Protein AF-A0A661C176-F1 (afdb_monomer)

Sequence (208 aa):
MKSLADKLKAGKAKSPIKSPVAENILRYSVFYNLAELYRTDDKTEEANKVWLELANLSKNKGDTLLFRLALIQLDQNKKPVITQTLQQAPAIDGNRLGDTMQLSKTQDKSDLWIDGDRYQVVLDDGSRYVTDHNGSLISAWQTASNSRGSHINNKLHIGDAADRPFKILGIPDRRLNMTSGEYLAYDDYGLAIRISNDQVKGWFLYDN

Mean predicted aligned error: 14.22 Å

Foldseek 3Di:
DDDPVVVVPPDPDDDPPPDPVVVLVVVLVVLVVVLVVCVVVVNNVVSLVSLVVQLVVCVVVVVLVSNLVSVCSNCVVDDRPDQQAPPDFWDWVNAHAFDQDPDDPPWDWDWDADPNFIWIWTDDQQKIFIAGPRNGTAKIKHFQRPDPPTDTVVQADFFAFLCRCCNHHNQAPDWDQDPVGIWRHHQVRQKIFHDDPRTTGIIMHHDD

Structure (mmCIF, N/CA/C/O backbone):
data_AF-A0A661C176-F1
#
_entry.id   AF-A0A661C176-F1
#
loop_
_atom_site.group_PDB
_atom_site.id
_atom_site.type_symbol
_atom_site.label_atom_id
_atom_site.label_alt_id
_atom_site.label_comp_id
_atom_site.label_asym_id
_atom_site.label_entity_id
_atom_site.label_seq_id
_atom_site.pdbx_PDB_ins_code
_atom_site.Cartn_x
_atom_site.Cartn_y
_atom_site.Cartn_z
_atom_site.occupancy
_atom_site.B_iso_or_equiv
_atom_site.auth_seq_id
_atom_site.auth_comp_id
_atom_site.auth_asym_id
_atom_site.auth_atom_id
_atom_site.pdbx_PDB_model_num
ATOM 1 N N . MET A 1 1 ? -9.358 -30.743 45.578 1.00 44.22 1 MET A N 1
ATOM 2 C CA . MET A 1 1 ? -9.621 -30.025 44.310 1.00 44.22 1 MET A CA 1
ATOM 3 C C . MET A 1 1 ? -8.383 -29.208 43.966 1.00 44.22 1 MET A C 1
ATOM 5 O O . MET A 1 1 ? -8.029 -28.348 44.757 1.00 44.22 1 MET A O 1
ATOM 9 N N . LYS A 1 2 ? -7.661 -29.530 42.882 1.00 43.88 2 LYS A N 1
ATOM 10 C CA . LYS A 1 2 ? -6.468 -28.767 42.458 1.00 43.88 2 LYS A CA 1
ATOM 11 C C . LYS A 1 2 ? -6.887 -27.549 41.628 1.00 43.88 2 LYS A C 1
ATOM 13 O O . LYS A 1 2 ? -7.821 -27.653 40.835 1.00 43.88 2 LYS A O 1
ATOM 18 N N . SER A 1 3 ? -6.204 -26.427 41.844 1.00 42.81 3 SER A N 1
ATOM 19 C CA . SER A 1 3 ? -6.490 -25.115 41.255 1.00 42.81 3 SER A CA 1
ATOM 20 C C . SER A 1 3 ? -6.327 -25.122 39.729 1.00 42.81 3 SER A C 1
ATOM 22 O O . SER A 1 3 ? -5.478 -25.831 39.189 1.00 42.81 3 SER A O 1
ATOM 24 N N . LEU A 1 4 ? -7.106 -24.296 39.019 1.00 40.16 4 LEU A N 1
ATOM 25 C CA . LEU A 1 4 ? -6.960 -24.045 37.576 1.00 40.16 4 LEU A CA 1
ATOM 26 C C . LEU A 1 4 ? -5.533 -23.558 37.226 1.00 40.16 4 LEU A C 1
ATOM 28 O O . LEU A 1 4 ? -5.019 -23.859 36.150 1.00 40.16 4 LEU A O 1
ATOM 32 N N . ALA A 1 5 ? -4.859 -22.906 38.182 1.00 43.59 5 ALA A N 1
ATOM 33 C CA . ALA A 1 5 ? -3.464 -22.479 38.079 1.00 43.59 5 ALA A CA 1
ATOM 34 C C . ALA A 1 5 ? -2.463 -23.651 38.034 1.00 43.59 5 ALA A C 1
ATOM 36 O O . ALA A 1 5 ? -1.407 -23.533 37.412 1.00 43.59 5 ALA A O 1
ATOM 37 N N . ASP A 1 6 ? -2.799 -24.800 38.629 1.00 40.56 6 ASP A N 1
ATOM 38 C CA . ASP A 1 6 ? -1.932 -25.986 38.628 1.00 40.56 6 ASP A CA 1
ATOM 39 C C . ASP A 1 6 ? -2.022 -26.761 37.306 1.00 40.56 6 ASP A C 1
ATOM 41 O O . ASP A 1 6 ? -1.069 -27.433 36.911 1.00 40.56 6 ASP A O 1
ATOM 45 N N . LYS A 1 7 ? -3.143 -26.641 36.581 1.00 45.53 7 LYS A N 1
ATOM 46 C CA . LYS A 1 7 ? -3.338 -27.288 35.271 1.00 45.53 7 LYS A CA 1
ATOM 47 C C . LYS A 1 7 ? -2.637 -26.551 34.125 1.00 45.53 7 LYS A C 1
ATOM 49 O O . LYS A 1 7 ? -2.282 -27.183 33.136 1.00 45.53 7 LYS A O 1
ATOM 54 N N . LEU A 1 8 ? -2.367 -25.252 34.274 1.00 43.69 8 LEU A N 1
ATOM 55 C CA . LEU A 1 8 ? -1.662 -24.442 33.269 1.00 43.69 8 LEU A CA 1
ATOM 56 C C . LEU A 1 8 ? -0.135 -24.646 33.261 1.00 43.69 8 LEU A C 1
ATOM 58 O O . LEU A 1 8 ? 0.520 -24.278 32.291 1.00 43.69 8 LEU A O 1
ATOM 62 N N . LYS A 1 9 ? 0.448 -25.272 34.294 1.00 46.53 9 LYS A N 1
ATOM 63 C CA . LYS A 1 9 ? 1.905 -25.506 34.390 1.00 46.53 9 LYS A CA 1
ATOM 64 C C . LYS A 1 9 ? 2.404 -26.787 33.707 1.00 46.53 9 LYS A C 1
ATOM 66 O O . LYS A 1 9 ? 3.613 -26.970 33.592 1.00 46.53 9 LYS A O 1
ATOM 71 N N . ALA A 1 10 ? 1.513 -27.671 33.250 1.00 43.88 10 ALA A N 1
ATOM 72 C CA . ALA A 1 10 ? 1.892 -28.981 32.704 1.00 43.88 10 ALA A CA 1
ATOM 73 C C . ALA A 1 10 ? 2.111 -29.007 31.176 1.00 43.88 10 ALA A C 1
ATOM 75 O O . ALA A 1 10 ? 2.606 -29.998 30.644 1.00 43.88 10 ALA A O 1
ATOM 76 N N . GLY A 1 11 ? 1.791 -27.929 30.459 1.00 38.44 11 GLY A N 1
ATOM 77 C CA . GLY A 1 11 ? 2.083 -27.813 29.032 1.00 38.44 11 GLY A CA 1
ATOM 78 C C . GLY A 1 11 ? 3.417 -27.112 28.806 1.00 38.44 11 GLY A C 1
ATOM 79 O O . GLY A 1 11 ? 3.469 -25.886 28.830 1.00 38.44 11 GLY A O 1
ATOM 80 N N . LYS A 1 12 ? 4.499 -27.858 28.545 1.00 47.75 12 LYS A N 1
ATOM 81 C CA . LYS A 1 12 ? 5.708 -27.292 27.920 1.00 47.75 12 LYS A CA 1
ATOM 82 C C . LYS A 1 12 ? 5.342 -26.831 26.505 1.00 47.75 12 LYS A C 1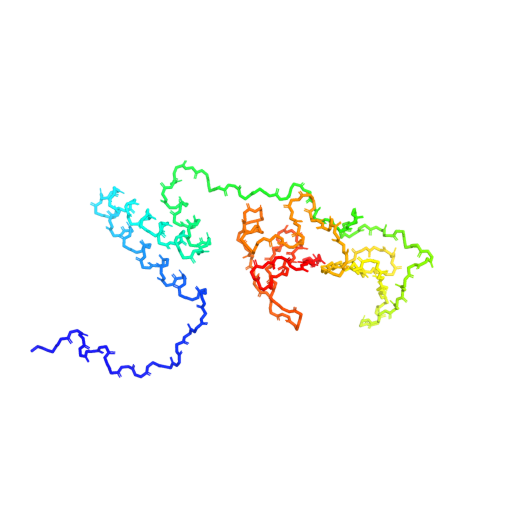
ATOM 84 O O . LYS A 1 12 ? 5.471 -27.586 25.544 1.00 47.75 12 LYS A O 1
ATOM 89 N N . ALA A 1 13 ? 4.827 -25.611 26.389 1.00 41.84 13 ALA A N 1
ATOM 90 C CA . ALA A 1 13 ? 4.520 -24.994 25.112 1.00 41.84 13 ALA A CA 1
ATOM 91 C C . ALA A 1 13 ? 5.831 -24.635 24.400 1.00 41.84 13 ALA A C 1
ATOM 93 O O . ALA A 1 13 ? 6.689 -23.940 24.947 1.00 41.84 13 ALA A O 1
ATOM 94 N N . LYS A 1 14 ? 5.972 -25.161 23.180 1.00 48.06 14 LYS A N 1
ATOM 95 C CA . LYS A 1 14 ? 6.973 -24.761 22.185 1.00 48.06 14 LYS A CA 1
ATOM 96 C C . LYS A 1 14 ? 7.016 -23.231 22.079 1.00 48.06 14 LYS A C 1
ATOM 98 O O . LYS A 1 14 ? 5.980 -22.589 22.217 1.00 48.06 14 LYS A O 1
ATOM 103 N N . SER A 1 15 ? 8.222 -22.703 21.863 1.00 45.75 15 SER A N 1
ATOM 104 C CA . SER A 1 15 ? 8.617 -21.288 21.818 1.00 45.75 15 SER A CA 1
ATOM 105 C C . SER A 1 15 ? 7.484 -20.282 21.560 1.00 45.75 15 SER A C 1
ATOM 107 O O . SER A 1 15 ? 6.741 -20.452 20.592 1.00 45.75 15 SER A O 1
ATOM 109 N N . PRO A 1 16 ? 7.377 -19.197 22.355 1.00 51.72 16 PRO A N 1
ATOM 110 C CA . PRO A 1 16 ? 6.331 -18.202 22.167 1.00 51.72 16 PRO A CA 1
ATOM 111 C C . PRO A 1 16 ? 6.454 -17.594 20.772 1.00 51.72 16 PRO A C 1
ATOM 113 O O . PRO A 1 16 ? 7.523 -17.119 20.382 1.00 51.72 16 PRO A O 1
ATOM 116 N N . ILE A 1 17 ? 5.353 -17.619 20.025 1.00 47.41 17 ILE A N 1
ATOM 117 C CA . ILE A 1 17 ? 5.213 -16.923 18.750 1.00 47.41 17 ILE A CA 1
ATOM 118 C C . ILE A 1 17 ? 5.368 -15.426 19.051 1.00 47.41 17 ILE A C 1
ATOM 120 O O . ILE A 1 17 ? 4.414 -14.757 19.431 1.00 47.41 17 ILE A O 1
ATOM 124 N N . LYS A 1 18 ? 6.589 -14.893 18.930 1.00 51.75 18 LYS A N 1
ATOM 125 C CA . LYS A 1 18 ? 6.897 -13.462 19.084 1.00 51.75 18 LYS A CA 1
ATOM 126 C C . LYS A 1 18 ? 6.551 -12.702 17.801 1.00 51.75 18 LYS A C 1
ATOM 128 O O . LYS A 1 18 ? 7.397 -12.025 17.229 1.00 51.75 18 LYS A O 1
ATOM 133 N N . SER A 1 19 ? 5.326 -12.862 17.311 1.00 54.88 19 SER A N 1
ATOM 134 C CA . SER A 1 19 ? 4.802 -12.019 16.239 1.00 54.88 19 SER A CA 1
ATOM 135 C C . SER A 1 19 ? 3.813 -11.031 16.856 1.00 54.88 19 SER A C 1
ATOM 137 O O . SER A 1 19 ? 2.801 -11.479 17.401 1.00 54.88 19 SER A O 1
ATOM 139 N N . PRO A 1 20 ? 4.054 -9.710 16.759 1.00 61.31 20 PRO A N 1
ATOM 140 C CA . PRO A 1 20 ? 3.100 -8.688 17.201 1.00 61.31 20 PRO A CA 1
ATOM 141 C C . PRO A 1 20 ? 1.702 -8.877 16.591 1.00 61.31 20 PRO A C 1
ATOM 143 O O . PRO A 1 20 ? 0.689 -8.574 17.213 1.00 61.31 20 PRO A O 1
ATOM 146 N N . VAL A 1 21 ? 1.633 -9.445 15.382 1.00 61.22 21 VAL A N 1
ATOM 147 C CA . VAL A 1 21 ? 0.375 -9.775 14.698 1.00 61.22 21 VAL A CA 1
ATOM 148 C C . VAL A 1 21 ? -0.362 -10.912 15.405 1.00 61.22 21 VAL A C 1
ATOM 150 O O . VAL A 1 21 ? -1.565 -10.810 15.617 1.00 61.22 21 VAL A O 1
ATOM 153 N N . ALA A 1 22 ? 0.345 -11.968 15.816 1.00 69.25 22 ALA A N 1
ATOM 154 C CA . ALA A 1 22 ? -0.267 -13.077 16.548 1.00 69.25 22 ALA A CA 1
ATOM 155 C C . ALA A 1 22 ? -0.806 -12.617 17.913 1.00 69.25 22 ALA A C 1
ATOM 157 O O . ALA A 1 22 ? -1.904 -13.009 18.303 1.00 69.25 22 ALA A O 1
ATOM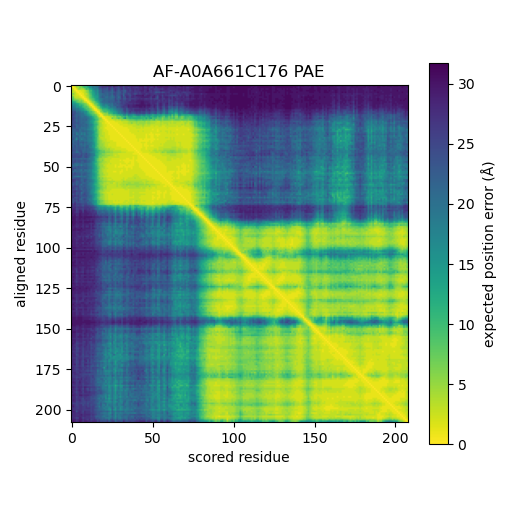 158 N N . GLU A 1 23 ? -0.079 -11.736 18.607 1.00 75.75 23 GLU A N 1
ATOM 159 C CA . GLU A 1 23 ? -0.551 -11.129 19.855 1.00 75.75 23 GLU A CA 1
ATOM 160 C C . GLU A 1 23 ? -1.794 -10.256 19.626 1.00 75.75 23 GLU A C 1
ATOM 162 O O . GLU A 1 23 ? -2.770 -10.371 20.368 1.00 75.75 23 GLU A O 1
ATOM 167 N N . ASN A 1 24 ? -1.794 -9.428 18.578 1.00 76.94 24 ASN A N 1
ATOM 168 C CA . ASN A 1 24 ? -2.918 -8.550 18.260 1.00 76.94 24 ASN A CA 1
ATOM 169 C C . ASN A 1 24 ? -4.166 -9.327 17.820 1.00 76.94 24 ASN A C 1
ATOM 171 O O . ASN A 1 24 ? -5.268 -8.945 18.208 1.00 76.94 24 ASN A O 1
ATOM 175 N N . ILE A 1 25 ? -4.015 -10.439 17.093 1.00 79.19 25 ILE A N 1
ATOM 176 C CA . ILE A 1 25 ? -5.128 -11.341 16.757 1.00 79.19 25 ILE A CA 1
ATOM 177 C C . ILE A 1 25 ? -5.703 -11.965 18.028 1.00 79.19 25 ILE A C 1
ATOM 179 O O . ILE A 1 25 ? -6.907 -11.896 18.242 1.00 79.19 25 ILE A O 1
ATOM 183 N N . LEU A 1 26 ? -4.858 -12.515 18.906 1.00 85.50 26 LEU A N 1
ATOM 184 C CA . LEU A 1 26 ? -5.318 -13.107 20.165 1.00 85.50 26 LEU A CA 1
ATOM 185 C C . LEU A 1 26 ? -6.035 -12.077 21.041 1.00 85.50 26 LEU A C 1
ATOM 187 O O . LEU A 1 26 ? -7.110 -12.358 21.570 1.00 85.50 26 LEU A O 1
ATOM 191 N N . ARG A 1 27 ? -5.469 -10.870 21.164 1.00 88.12 27 ARG A N 1
ATOM 192 C CA . ARG A 1 27 ? -6.090 -9.774 21.911 1.00 88.12 27 ARG A CA 1
ATOM 193 C C . ARG A 1 27 ? -7.432 -9.398 21.287 1.00 88.12 27 ARG A C 1
ATOM 195 O O . ARG A 1 27 ? -8.416 -9.320 22.010 1.00 88.12 27 ARG A O 1
ATOM 202 N N . TYR A 1 28 ? -7.502 -9.241 19.968 1.00 88.81 28 TYR A N 1
ATOM 203 C CA . TYR A 1 28 ? -8.762 -8.970 19.280 1.00 88.81 28 TYR A CA 1
ATOM 204 C C . TYR A 1 28 ? -9.812 -10.055 19.551 1.00 88.81 28 TYR A C 1
ATOM 206 O O . TYR A 1 28 ? -10.922 -9.731 19.957 1.00 88.81 28 TYR A O 1
ATOM 214 N N . SER A 1 29 ? -9.459 -11.335 19.398 1.00 86.06 29 SER A N 1
ATOM 215 C CA . SER A 1 29 ? -10.377 -12.462 19.599 1.00 86.06 29 SER A CA 1
ATOM 216 C C . SER A 1 29 ? -10.930 -12.538 21.022 1.00 86.06 29 SER A C 1
ATOM 218 O O . SER A 1 29 ? -12.107 -12.840 21.200 1.00 86.06 29 SER A O 1
ATOM 220 N N . VAL A 1 30 ? -10.115 -12.244 22.041 1.00 92.88 30 VAL A N 1
ATOM 221 C CA . VAL A 1 30 ? -10.577 -12.215 23.441 1.00 92.88 30 VAL A CA 1
ATOM 222 C C . VAL A 1 30 ? -11.633 -11.130 23.643 1.00 92.88 30 VAL A C 1
ATOM 224 O O . VAL A 1 30 ? -12.693 -11.409 24.201 1.00 92.88 30 VAL A O 1
ATOM 227 N N . PHE A 1 31 ? -11.370 -9.914 23.163 1.00 94.38 31 PHE A N 1
ATOM 228 C CA . PHE A 1 31 ? -12.318 -8.803 23.276 1.00 94.38 31 PHE A CA 1
ATOM 229 C C . PHE A 1 31 ? -13.576 -9.041 22.435 1.00 94.38 31 PHE A C 1
ATOM 231 O O . PHE A 1 31 ? -14.672 -8.745 22.898 1.00 94.38 31 PHE A O 1
ATOM 238 N N . TYR A 1 32 ? -13.431 -9.641 21.250 1.00 90.44 32 TYR A N 1
ATOM 239 C CA . TYR A 1 32 ? -14.549 -10.033 20.398 1.00 90.44 32 TYR A CA 1
ATOM 240 C C . TYR A 1 32 ? -15.479 -11.014 21.109 1.00 90.44 32 TYR A C 1
ATOM 242 O O . TYR A 1 32 ? -16.663 -10.735 21.259 1.00 90.44 32 TYR A O 1
ATOM 250 N N . ASN A 1 33 ? -14.937 -12.119 21.625 1.00 91.44 33 ASN A N 1
ATOM 251 C CA . ASN A 1 33 ? -15.735 -13.131 22.316 1.00 91.44 33 ASN A CA 1
ATOM 252 C C . ASN A 1 33 ? -16.417 -12.571 23.570 1.00 91.44 33 ASN A C 1
ATOM 254 O O . ASN A 1 33 ? -17.556 -12.925 23.859 1.00 91.44 33 ASN A O 1
ATOM 258 N N . LEU A 1 34 ? -15.740 -11.691 24.314 1.00 93.69 34 LEU A N 1
ATOM 259 C CA . LEU A 1 34 ? -16.322 -11.047 25.490 1.00 93.69 34 LEU A CA 1
ATOM 260 C C . LEU A 1 34 ? -17.458 -10.087 25.114 1.00 93.69 34 LEU A C 1
ATOM 262 O O . LEU A 1 34 ? -18.498 -10.081 25.766 1.00 93.69 34 LEU A O 1
ATOM 266 N N . ALA A 1 35 ? -17.275 -9.283 24.067 1.00 91.38 35 ALA A N 1
ATOM 267 C CA . ALA A 1 35 ? -18.314 -8.384 23.585 1.00 91.38 35 ALA A CA 1
ATOM 268 C C . ALA A 1 35 ? -19.522 -9.154 23.033 1.00 91.38 35 ALA A C 1
ATOM 270 O O . ALA A 1 35 ? -20.654 -8.760 23.298 1.00 91.38 35 ALA A O 1
ATOM 271 N N . GLU A 1 36 ? -19.299 -10.263 22.323 1.00 89.88 36 GLU A N 1
ATOM 272 C CA . GLU A 1 36 ? -20.379 -11.139 21.857 1.00 89.88 36 GLU A CA 1
ATOM 273 C C . GLU A 1 36 ? -21.130 -11.793 23.017 1.00 89.88 36 GLU A C 1
ATOM 275 O O . GLU A 1 36 ? -22.355 -11.802 23.002 1.00 89.88 36 GLU A O 1
ATOM 280 N N . LEU A 1 37 ? -20.434 -12.234 24.071 1.00 93.69 37 LEU A N 1
ATOM 281 C CA . LEU A 1 37 ? -21.090 -12.734 25.284 1.00 93.69 37 LEU A CA 1
ATOM 282 C C . LEU A 1 37 ? -22.019 -11.678 25.906 1.00 93.69 37 LEU A C 1
ATOM 284 O O . LEU A 1 37 ? -23.138 -11.988 26.308 1.00 93.69 37 LEU A O 1
ATOM 288 N N . TYR A 1 38 ? -21.583 -10.416 25.962 1.00 93.75 38 TYR A N 1
ATOM 289 C CA . TYR A 1 38 ? -22.439 -9.326 26.432 1.00 93.75 38 TYR A CA 1
ATOM 290 C C . TYR A 1 38 ? -23.618 -9.061 25.488 1.00 93.75 38 TYR A C 1
ATOM 292 O O . TYR A 1 38 ? -24.726 -8.822 25.959 1.00 93.75 38 TYR A O 1
ATOM 300 N N . ARG A 1 39 ? -23.422 -9.144 24.168 1.00 88.44 39 ARG A N 1
ATOM 301 C CA . ARG A 1 39 ? -24.508 -8.988 23.186 1.00 88.44 39 ARG A CA 1
ATOM 302 C C . ARG A 1 39 ? -25.552 -10.093 23.299 1.00 88.44 39 ARG A C 1
ATOM 304 O O . ARG A 1 39 ? -26.733 -9.780 23.255 1.00 88.44 39 ARG A O 1
ATOM 311 N N . THR A 1 40 ? -25.141 -11.349 23.491 1.00 92.81 40 THR A N 1
ATOM 312 C CA . THR A 1 40 ? -26.073 -12.475 23.685 1.00 92.81 40 THR A CA 1
ATOM 313 C C . THR A 1 40 ? -26.888 -12.365 24.972 1.00 92.81 40 THR A C 1
ATOM 315 O O . THR A 1 40 ? -27.958 -12.955 25.064 1.00 92.81 40 THR A O 1
ATOM 318 N N . ASP A 1 41 ? -26.394 -11.594 25.941 1.00 94.38 41 ASP A N 1
ATOM 319 C CA . ASP A 1 41 ? -27.066 -11.272 27.202 1.00 94.38 41 ASP A CA 1
ATOM 320 C C . ASP A 1 41 ? -27.911 -9.976 27.128 1.00 94.38 41 ASP A C 1
ATOM 322 O O . ASP A 1 41 ? -28.323 -9.461 28.169 1.00 94.38 41 ASP A O 1
ATOM 326 N N . ASP A 1 42 ? -28.111 -9.399 25.936 1.00 92.00 42 ASP A N 1
ATOM 327 C CA . ASP A 1 42 ? -28.756 -8.093 25.699 1.00 92.00 42 ASP A CA 1
ATOM 328 C C . ASP A 1 42 ? -28.077 -6.900 26.413 1.00 92.00 42 ASP A C 1
ATOM 330 O O . ASP A 1 42 ? -28.648 -5.822 26.587 1.00 92.00 42 ASP A O 1
ATOM 334 N N . LYS A 1 43 ? -26.800 -7.046 26.783 1.00 94.19 43 LYS A N 1
ATOM 335 C CA . LYS A 1 43 ? -25.969 -6.028 27.452 1.00 94.19 43 LYS A CA 1
ATOM 336 C C . LYS A 1 43 ? -25.154 -5.228 26.436 1.00 94.19 43 LYS A C 1
ATOM 338 O O . LYS A 1 43 ? -23.922 -5.286 26.383 1.00 94.19 43 LYS A O 1
ATOM 343 N N . THR A 1 44 ? -25.843 -4.501 25.557 1.00 89.81 44 THR A N 1
ATOM 344 C CA . THR A 1 44 ? -25.189 -3.774 24.451 1.00 89.81 44 THR A CA 1
ATOM 345 C C . THR A 1 44 ? -24.241 -2.670 24.939 1.00 89.81 44 THR A C 1
ATOM 347 O O . THR A 1 44 ? -23.189 -2.454 24.336 1.00 89.81 44 THR A O 1
ATOM 350 N N . GLU A 1 45 ? -24.559 -1.983 26.040 1.00 91.12 45 GLU A N 1
ATOM 351 C CA . GLU A 1 45 ? -23.679 -0.945 26.592 1.00 91.12 45 GLU A CA 1
ATOM 352 C C . GLU A 1 45 ? -22.356 -1.524 27.106 1.00 91.12 45 GLU A C 1
ATOM 354 O O . GLU A 1 45 ? -21.291 -0.945 26.887 1.00 91.12 45 GLU A O 1
ATOM 359 N N . GLU A 1 46 ? -22.400 -2.681 27.758 1.00 91.38 46 GLU A N 1
ATOM 360 C CA . GLU A 1 46 ? -21.236 -3.414 28.248 1.00 91.38 46 GLU A CA 1
ATOM 361 C C . GLU A 1 46 ? -20.375 -3.904 27.087 1.00 91.38 46 GLU A C 1
ATOM 363 O O . GLU A 1 46 ? -19.157 -3.718 27.111 1.00 91.38 46 GLU A O 1
ATOM 368 N N . ALA A 1 47 ? -20.995 -4.441 26.034 1.00 90.81 47 ALA A N 1
ATOM 369 C CA . ALA A 1 47 ? -20.287 -4.809 24.811 1.00 90.81 47 ALA A CA 1
ATOM 370 C C . ALA A 1 47 ? -19.546 -3.602 24.206 1.00 90.81 47 ALA A C 1
ATOM 372 O O . ALA A 1 47 ? -18.383 -3.709 23.814 1.00 90.81 47 ALA A O 1
ATOM 373 N N . ASN A 1 48 ? -20.174 -2.423 24.191 1.00 91.25 48 ASN A N 1
ATOM 374 C CA . ASN A 1 48 ? -19.533 -1.196 23.719 1.00 91.25 48 ASN A CA 1
ATOM 375 C C . ASN A 1 48 ? -18.394 -0.741 24.644 1.00 91.25 48 ASN A C 1
ATOM 377 O O . ASN A 1 48 ? -17.348 -0.314 24.157 1.00 91.25 48 ASN A O 1
ATOM 381 N N . LYS A 1 49 ? -18.532 -0.873 25.969 1.00 93.62 49 LYS A N 1
ATOM 382 C CA . LYS A 1 49 ? -17.442 -0.575 26.919 1.00 93.62 49 LYS A CA 1
ATOM 383 C C . LYS A 1 49 ? -16.209 -1.441 26.649 1.00 93.62 49 LYS A C 1
ATOM 385 O O . LYS A 1 49 ? -15.103 -0.908 26.654 1.00 93.62 49 LYS A O 1
ATOM 390 N N . VAL A 1 50 ? -16.395 -2.726 26.337 1.00 94.38 50 VAL A N 1
ATOM 391 C CA . VAL A 1 50 ? -15.301 -3.647 25.971 1.00 94.38 50 VAL A CA 1
ATOM 392 C C . VAL A 1 50 ? -14.559 -3.153 24.726 1.00 94.38 50 VAL A C 1
ATOM 394 O O . VAL A 1 50 ? -13.328 -3.078 24.717 1.00 94.38 50 VAL A O 1
ATOM 397 N N . TRP A 1 51 ? -15.283 -2.746 23.682 1.00 92.94 51 TRP A N 1
ATOM 398 C CA . TRP A 1 51 ? -14.653 -2.200 22.477 1.00 92.94 51 TRP A CA 1
ATOM 399 C C . TRP A 1 51 ? -13.960 -0.856 22.719 1.00 92.94 51 TRP A C 1
ATOM 401 O O . TRP A 1 51 ? -12.868 -0.621 22.198 1.00 92.94 51 TRP A O 1
ATOM 411 N N . LEU A 1 52 ? -14.542 0.012 23.548 1.00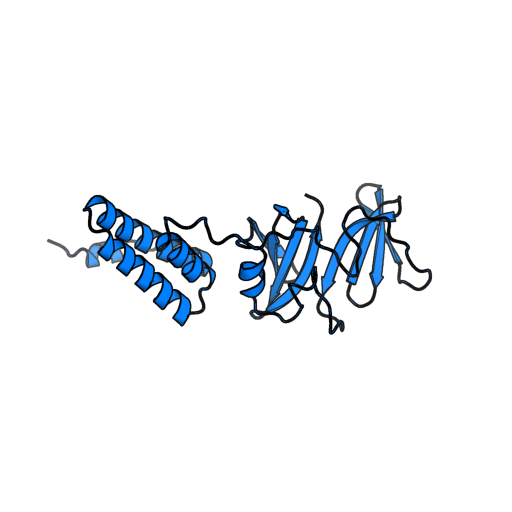 93.50 52 LEU A N 1
ATOM 412 C CA . LEU A 1 52 ? -13.929 1.283 23.932 1.00 93.50 52 LEU A CA 1
ATOM 413 C C . LEU A 1 52 ? -12.631 1.070 24.724 1.00 93.50 52 LEU A C 1
ATOM 415 O O . LEU A 1 52 ? -11.647 1.781 24.514 1.00 93.50 52 LEU A O 1
ATOM 419 N N . GLU A 1 53 ? -12.602 0.069 25.601 1.00 94.25 53 GLU A N 1
ATOM 420 C CA . GLU A 1 53 ? -11.405 -0.328 26.336 1.00 94.25 53 GLU A CA 1
ATOM 421 C C . GLU A 1 53 ? -10.301 -0.799 25.383 1.00 94.25 53 GLU A C 1
ATOM 423 O O . GLU A 1 53 ? -9.173 -0.302 25.459 1.00 94.25 53 GLU A O 1
ATOM 428 N N . LEU A 1 54 ? -10.627 -1.674 24.423 1.00 93.19 54 LEU A N 1
ATOM 429 C CA . LEU A 1 54 ? -9.671 -2.121 23.407 1.00 93.19 54 LEU A CA 1
ATOM 430 C C . LEU A 1 54 ? -9.119 -0.947 22.596 1.00 93.19 54 LEU A C 1
ATOM 432 O O . LEU A 1 54 ? -7.912 -0.881 22.349 1.00 93.19 54 LEU A O 1
ATOM 436 N N . ALA A 1 55 ? -9.980 -0.009 22.197 1.00 89.19 55 ALA A N 1
ATOM 437 C CA . ALA A 1 55 ? -9.573 1.180 21.465 1.00 89.19 55 ALA A CA 1
ATOM 438 C C . ALA A 1 55 ? -8.578 2.020 22.287 1.00 89.19 55 ALA A C 1
ATOM 440 O O . ALA A 1 55 ? -7.499 2.359 21.799 1.00 89.19 55 ALA A O 1
ATOM 441 N N . ASN A 1 56 ? -8.881 2.300 23.554 1.00 90.31 56 ASN A N 1
ATOM 442 C CA . ASN A 1 56 ? -7.999 3.078 24.425 1.00 90.31 56 ASN A CA 1
ATOM 443 C C . ASN A 1 56 ? -6.654 2.381 24.672 1.00 90.31 56 ASN A C 1
ATOM 445 O O . ASN A 1 56 ? -5.601 3.012 24.558 1.00 90.31 56 ASN A O 1
ATOM 449 N N . LEU A 1 57 ? -6.672 1.074 24.947 1.00 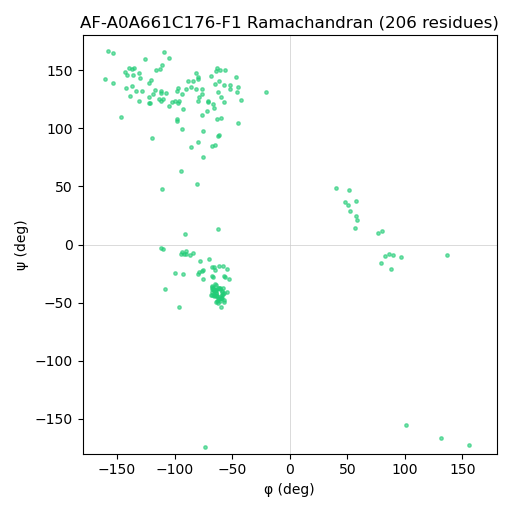90.25 57 LEU A N 1
ATOM 450 C CA . LEU A 1 57 ? -5.460 0.273 25.126 1.00 90.25 57 LEU A CA 1
ATOM 451 C C . LEU A 1 57 ? -4.581 0.300 23.874 1.00 90.25 57 LEU A C 1
ATOM 453 O O . LEU A 1 57 ? -3.373 0.516 23.967 1.00 90.25 57 LEU A O 1
ATOM 457 N N . SER A 1 58 ? -5.192 0.114 22.707 1.00 86.81 58 SER A N 1
ATOM 458 C CA . SER A 1 58 ? -4.485 0.084 21.426 1.00 86.81 58 SER A CA 1
ATOM 459 C C . SER A 1 58 ? -3.912 1.453 21.069 1.00 86.81 58 SER A C 1
ATOM 461 O O . SER A 1 58 ? -2.761 1.548 20.653 1.00 86.81 58 SER A O 1
ATOM 463 N N . LYS A 1 59 ? -4.668 2.534 21.309 1.00 82.25 59 LYS A N 1
ATOM 464 C CA . LYS A 1 59 ? -4.205 3.915 21.117 1.00 82.25 59 LYS A CA 1
ATOM 465 C C . LYS A 1 59 ? -2.976 4.219 21.974 1.00 82.25 59 LYS A C 1
ATOM 467 O O . LYS A 1 59 ? -2.005 4.763 21.459 1.00 82.25 59 LYS A O 1
ATOM 472 N N . ASN A 1 60 ? -2.995 3.837 23.251 1.00 79.62 60 ASN A N 1
ATOM 473 C CA . ASN A 1 60 ? -1.884 4.085 24.175 1.00 79.62 60 ASN A CA 1
ATOM 474 C C . ASN A 1 60 ? -0.623 3.280 23.827 1.00 79.62 60 ASN A C 1
ATOM 476 O O . ASN A 1 60 ? 0.482 3.712 24.139 1.00 79.62 60 ASN A O 1
ATOM 480 N N . LYS A 1 61 ? -0.783 2.121 23.179 1.00 80.19 61 LYS A N 1
ATOM 481 C CA . LYS A 1 61 ? 0.325 1.270 22.721 1.00 80.19 61 LYS A CA 1
ATOM 482 C C . LYS A 1 61 ? 0.808 1.578 21.301 1.00 80.19 61 LYS A C 1
ATOM 484 O O . LYS A 1 61 ? 1.812 1.015 20.884 1.00 80.19 61 LYS A O 1
ATOM 489 N N . GLY A 1 62 ? 0.112 2.442 20.559 1.00 74.50 62 GLY A N 1
ATOM 490 C CA . GLY A 1 62 ? 0.395 2.701 19.142 1.00 74.50 62 GLY A CA 1
ATOM 491 C C . GLY A 1 62 ? -0.098 1.604 18.185 1.00 74.50 62 GLY A C 1
ATOM 492 O O . GLY A 1 62 ? 0.206 1.645 16.994 1.00 74.50 62 GLY A O 1
ATOM 493 N N . ASP A 1 63 ? -0.899 0.645 18.661 1.00 77.62 63 ASP A N 1
ATOM 494 C CA . ASP A 1 63 ? -1.452 -0.461 17.871 1.00 77.62 63 ASP A CA 1
ATOM 495 C C . ASP A 1 63 ? -2.605 0.024 16.969 1.00 77.62 63 ASP A C 1
ATOM 497 O O . ASP A 1 63 ? -3.790 -0.209 17.221 1.00 77.62 63 ASP A O 1
ATOM 501 N N . THR A 1 64 ? -2.263 0.720 15.882 1.00 75.69 64 THR A N 1
ATOM 502 C CA . THR A 1 64 ? -3.238 1.401 15.009 1.00 75.69 64 THR A CA 1
ATOM 503 C C . THR A 1 64 ? -4.256 0.450 14.376 1.00 75.69 64 THR A C 1
ATOM 505 O O . THR A 1 64 ? -5.433 0.798 14.255 1.00 75.69 64 THR A O 1
ATOM 508 N N . LEU A 1 65 ? -3.833 -0.757 13.986 1.00 76.94 65 LEU A N 1
ATOM 509 C CA . LEU A 1 65 ? -4.735 -1.768 13.430 1.00 76.94 65 LEU A CA 1
ATOM 510 C C . LEU A 1 65 ? -5.802 -2.171 14.454 1.00 76.94 65 LEU A C 1
ATOM 512 O O . LEU A 1 65 ? -6.993 -2.138 14.155 1.00 76.94 65 LEU A O 1
ATOM 516 N N . LEU A 1 66 ? -5.375 -2.500 15.673 1.00 82.62 66 LEU A N 1
ATOM 517 C CA . LEU A 1 66 ? -6.266 -2.966 16.731 1.00 82.62 66 LEU A CA 1
ATOM 518 C C . LEU A 1 66 ? -7.210 -1.851 17.201 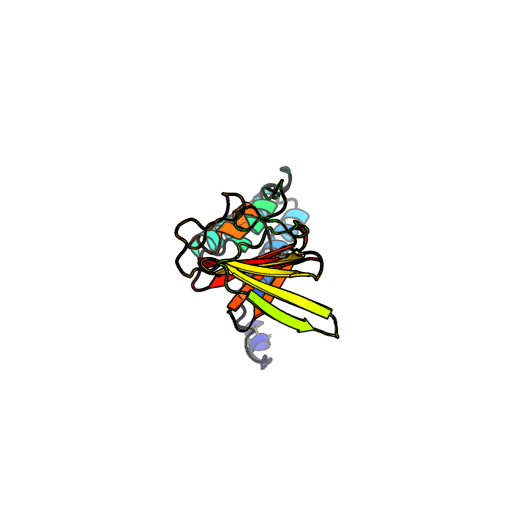1.00 82.62 66 LEU A C 1
ATOM 520 O O . LEU A 1 66 ? -8.397 -2.095 17.409 1.00 82.62 66 LEU A O 1
ATOM 524 N N . PHE A 1 67 ? -6.716 -0.610 17.250 1.00 85.25 67 PHE A N 1
ATOM 525 C CA . PHE A 1 67 ? -7.531 0.578 17.502 1.00 85.25 67 PHE A CA 1
ATOM 526 C C . PHE A 1 67 ? -8.662 0.724 16.477 1.00 85.25 67 PHE A C 1
ATOM 528 O O . PHE A 1 67 ? -9.816 0.924 16.845 1.00 85.25 67 PHE A O 1
ATOM 535 N N . ARG A 1 68 ? -8.353 0.585 15.185 1.00 79.19 68 ARG A N 1
ATOM 536 C CA . ARG A 1 68 ? -9.349 0.688 14.108 1.00 79.19 68 ARG A CA 1
ATOM 537 C C . ARG A 1 68 ? -10.374 -0.430 14.154 1.00 79.19 68 ARG A C 1
ATOM 539 O O . ARG A 1 68 ? -11.561 -0.155 14.023 1.00 79.19 68 ARG A O 1
ATOM 546 N N . LEU A 1 69 ? -9.921 -1.665 14.363 1.00 83.81 69 LEU A N 1
ATOM 547 C CA . LEU A 1 69 ? -10.809 -2.817 14.503 1.00 83.81 69 LEU A CA 1
ATOM 548 C C . LEU A 1 69 ? -11.784 -2.628 15.673 1.00 83.81 69 LEU A C 1
ATOM 550 O O . LEU A 1 69 ? -12.964 -2.939 15.534 1.00 83.81 69 LEU A O 1
ATOM 554 N N . ALA A 1 70 ? -11.316 -2.063 16.790 1.00 89.00 70 ALA A N 1
ATOM 555 C CA . ALA A 1 70 ? -12.164 -1.729 17.930 1.00 89.00 70 ALA A CA 1
ATOM 556 C C . ALA A 1 70 ? -13.204 -0.643 17.593 1.00 89.00 70 ALA A C 1
ATOM 558 O O . ALA A 1 70 ? -14.375 -0.785 17.935 1.00 89.00 70 ALA A O 1
ATOM 559 N N . LEU A 1 71 ? -12.808 0.416 16.875 1.00 86.56 71 LEU A N 1
ATOM 560 C CA . LEU A 1 71 ? -13.733 1.477 16.454 1.00 86.56 71 LEU A CA 1
ATOM 561 C C . LEU A 1 71 ? -14.811 0.985 15.478 1.00 86.56 71 LEU A C 1
ATOM 563 O O . LEU A 1 71 ? -15.961 1.393 15.604 1.00 86.56 71 LEU A O 1
ATOM 567 N N . ILE A 1 72 ? -14.469 0.096 14.535 1.00 83.50 72 ILE A N 1
ATOM 568 C CA . ILE A 1 72 ? -15.448 -0.501 13.605 1.00 83.50 72 ILE A CA 1
ATOM 569 C C . ILE A 1 72 ? -16.551 -1.231 14.381 1.00 83.50 72 ILE A C 1
ATOM 571 O O . ILE A 1 72 ? -17.718 -1.168 14.009 1.00 83.50 72 ILE A O 1
ATOM 575 N N . GLN A 1 73 ? -16.195 -1.892 15.482 1.00 87.25 73 GLN A N 1
ATOM 576 C CA . GLN A 1 73 ? -17.150 -2.631 16.304 1.00 87.25 73 GLN A CA 1
ATOM 577 C C . GLN A 1 73 ? -18.035 -1.741 17.187 1.00 87.25 73 GLN A C 1
ATOM 579 O O . GLN A 1 73 ? -19.122 -2.177 17.562 1.00 87.25 73 GLN A O 1
ATOM 584 N N . LEU A 1 74 ? -17.600 -0.514 17.499 1.00 86.00 74 LEU A N 1
ATOM 585 C CA . LEU A 1 74 ? -18.412 0.488 18.203 1.00 86.00 74 LEU A CA 1
ATOM 586 C C . LEU A 1 74 ? -19.465 1.135 17.300 1.00 86.00 74 LEU A C 1
ATOM 588 O O . LEU A 1 74 ? -20.513 1.556 17.781 1.00 86.00 74 LEU A O 1
ATOM 592 N N . ASP A 1 75 ? -19.184 1.238 16.004 1.00 75.38 75 ASP A N 1
ATOM 593 C CA . ASP A 1 75 ? -19.987 2.003 15.049 1.00 75.38 75 ASP A CA 1
ATOM 594 C C . ASP A 1 75 ? -20.710 1.062 14.066 1.00 75.38 75 ASP A C 1
ATOM 596 O O . ASP A 1 75 ? -20.684 1.276 12.858 1.00 75.38 75 ASP A O 1
ATOM 600 N N . GLN A 1 76 ? -21.365 0.003 14.573 1.00 63.81 76 GLN A N 1
ATOM 601 C CA . GLN A 1 76 ? -22.009 -1.047 13.752 1.00 63.81 76 GLN A CA 1
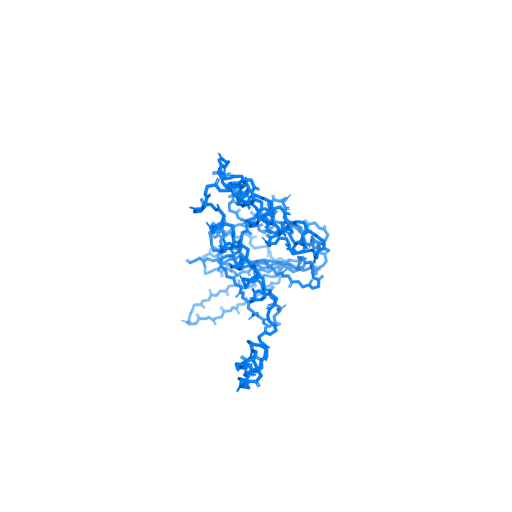ATOM 602 C C . GLN A 1 76 ? -23.080 -0.525 12.774 1.00 63.81 76 GLN A C 1
ATOM 604 O O . GLN A 1 76 ? -23.408 -1.200 11.801 1.00 63.81 76 GLN A O 1
ATOM 609 N N . ASN A 1 77 ? -23.598 0.686 13.006 1.00 54.66 77 ASN A N 1
ATOM 610 C CA . ASN A 1 77 ? -24.575 1.359 12.143 1.00 54.66 77 ASN A CA 1
ATOM 611 C C . ASN A 1 77 ? -23.949 2.315 11.118 1.00 54.66 77 ASN A C 1
ATOM 613 O O . ASN A 1 77 ? -24.656 2.824 10.244 1.00 54.66 77 ASN A O 1
ATOM 617 N N . LYS A 1 78 ? -22.642 2.584 11.191 1.00 50.44 78 LYS A N 1
ATOM 618 C CA . LYS A 1 78 ? -21.937 3.325 10.149 1.00 50.44 78 LYS A CA 1
ATOM 619 C C . LYS A 1 78 ? -21.262 2.340 9.218 1.00 50.44 78 LYS A C 1
ATOM 621 O O . LYS A 1 78 ? -20.616 1.387 9.641 1.00 50.44 78 LYS A O 1
ATOM 626 N N . LYS A 1 79 ? -21.411 2.601 7.916 1.00 46.38 79 LYS A N 1
ATOM 627 C CA . LYS A 1 79 ? -20.646 1.914 6.873 1.00 46.38 79 LYS A CA 1
ATOM 628 C C . LYS A 1 79 ? -19.178 1.864 7.318 1.00 46.38 79 LYS A C 1
ATOM 630 O O . LYS A 1 79 ? -18.701 2.892 7.814 1.00 46.38 79 LYS A O 1
ATOM 635 N N . PRO A 1 80 ? -18.495 0.710 7.175 1.00 51.44 80 PRO A N 1
ATOM 636 C CA . PRO A 1 80 ? -17.101 0.563 7.585 1.00 51.44 80 PRO A CA 1
ATOM 637 C C . PRO A 1 80 ? -16.333 1.779 7.091 1.00 51.44 80 PRO A C 1
ATOM 639 O O . PRO A 1 80 ? -16.546 2.177 5.945 1.00 51.44 80 PRO A O 1
ATOM 642 N N . VAL A 1 81 ? -15.543 2.407 7.976 1.00 49.50 81 VAL A N 1
ATOM 643 C CA . VAL A 1 81 ? -14.771 3.620 7.669 1.00 49.50 81 VAL A CA 1
ATOM 644 C C . VAL A 1 81 ? -14.114 3.401 6.320 1.00 49.50 81 VAL A C 1
ATOM 646 O O . VAL A 1 81 ? -13.196 2.592 6.203 1.00 49.50 81 VAL A O 1
ATOM 649 N N . ILE A 1 82 ? -14.681 4.060 5.310 1.00 48.50 82 ILE A N 1
ATOM 650 C CA . ILE A 1 82 ? -14.349 3.834 3.916 1.00 48.50 82 ILE A CA 1
ATOM 651 C C . ILE A 1 82 ? -12.884 4.228 3.809 1.00 48.50 82 ILE A C 1
ATOM 653 O O . ILE A 1 82 ? -12.531 5.402 3.949 1.00 48.50 82 ILE A O 1
ATOM 657 N N . THR A 1 83 ? -12.027 3.221 3.651 1.00 52.44 83 THR A N 1
ATOM 658 C CA . THR A 1 83 ? -10.681 3.378 3.116 1.00 52.44 83 THR A CA 1
ATOM 659 C C . THR A 1 83 ? -10.805 4.336 1.953 1.00 52.44 83 THR A C 1
ATOM 661 O O . THR A 1 83 ? -11.660 4.126 1.094 1.00 52.44 83 THR A O 1
ATOM 664 N N . GLN A 1 84 ? -10.051 5.435 1.952 1.00 55.00 84 GLN A N 1
ATOM 665 C CA . GLN A 1 84 ? -10.065 6.334 0.808 1.00 55.00 84 GLN A CA 1
ATOM 666 C C . GLN A 1 84 ? -9.436 5.580 -0.356 1.00 55.00 84 GLN A C 1
ATOM 668 O O . GLN A 1 84 ? -8.234 5.699 -0.591 1.00 55.00 84 GLN A O 1
ATOM 673 N N . THR A 1 85 ? -10.252 4.795 -1.058 1.00 61.12 85 THR A N 1
ATOM 674 C CA . THR A 1 85 ? -9.829 3.997 -2.193 1.00 61.12 85 THR A CA 1
ATOM 675 C C . THR A 1 85 ? -9.091 4.919 -3.139 1.00 61.12 85 THR A C 1
ATOM 677 O O . THR A 1 85 ? -9.518 6.059 -3.386 1.00 61.12 85 THR A O 1
ATOM 680 N N . LEU A 1 86 ? -7.933 4.474 -3.617 1.00 69.31 86 LEU A N 1
ATOM 681 C CA . LEU A 1 86 ? -7.256 5.202 -4.674 1.00 69.31 86 LEU A CA 1
ATOM 682 C C . LEU A 1 86 ? -8.226 5.244 -5.860 1.00 69.31 86 LEU A C 1
ATOM 684 O O . LEU A 1 86 ? -8.523 4.226 -6.466 1.00 69.31 86 LEU A O 1
ATOM 688 N N . GLN A 1 87 ? -8.779 6.425 -6.151 1.00 72.88 87 GLN A N 1
ATOM 689 C CA . GLN A 1 87 ? -9.687 6.615 -7.291 1.00 72.88 87 GLN A CA 1
ATOM 690 C C . GLN A 1 87 ? -8.950 6.526 -8.632 1.00 72.88 87 GLN A C 1
ATOM 692 O O . GLN A 1 87 ? -9.571 6.471 -9.686 1.00 72.88 87 GLN A O 1
ATOM 697 N N . GLN A 1 88 ? -7.621 6.563 -8.586 1.00 78.06 88 GLN A N 1
ATOM 698 C CA . GLN A 1 88 ? -6.738 6.491 -9.733 1.00 78.06 88 GLN A CA 1
ATOM 699 C C . GLN A 1 88 ? -5.683 5.432 -9.454 1.00 78.06 88 GLN A C 1
ATOM 701 O O . GLN A 1 88 ? -5.199 5.343 -8.322 1.00 78.06 88 GLN A O 1
ATOM 706 N N . ALA A 1 89 ? -5.305 4.688 -10.493 1.00 83.75 89 ALA A N 1
ATOM 707 C CA . ALA A 1 89 ? -4.192 3.756 -10.421 1.00 83.75 89 ALA A CA 1
ATOM 708 C C . AL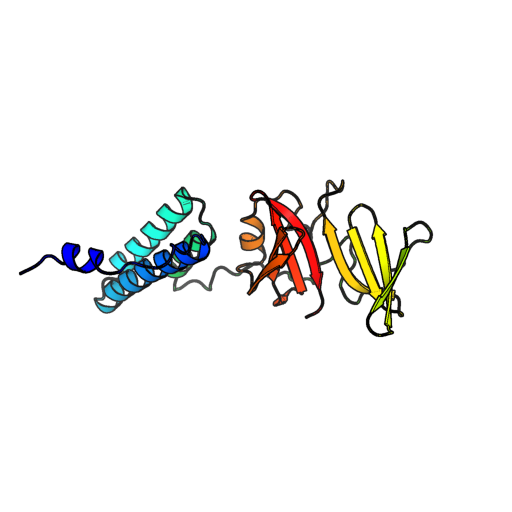A A 1 89 ? -2.941 4.465 -9.863 1.00 83.75 89 ALA A C 1
ATOM 710 O O . ALA A 1 89 ? -2.693 5.633 -10.203 1.00 83.75 89 ALA A O 1
ATOM 711 N N . PRO A 1 90 ? -2.191 3.814 -8.962 1.00 87.19 90 PRO A N 1
ATOM 712 C CA . PRO A 1 90 ? -0.964 4.381 -8.427 1.00 87.19 90 PRO A CA 1
ATOM 713 C C . PRO A 1 90 ? 0.052 4.604 -9.552 1.00 87.19 90 PRO A C 1
ATOM 715 O O . PRO A 1 90 ? 0.169 3.799 -10.473 1.00 87.19 90 PRO A O 1
ATOM 718 N N . ALA A 1 91 ? 0.766 5.723 -9.472 1.00 87.31 91 ALA A N 1
ATOM 719 C CA . ALA A 1 91 ? 1.781 6.108 -10.442 1.00 87.31 91 ALA A CA 1
ATOM 720 C C . ALA A 1 91 ? 3.075 6.516 -9.730 1.00 87.31 91 ALA A C 1
ATOM 722 O O . ALA A 1 91 ? 3.024 7.099 -8.642 1.00 87.31 91 ALA A O 1
ATOM 723 N N . ILE A 1 92 ? 4.217 6.247 -10.366 1.00 85.75 92 ILE A N 1
ATOM 724 C CA . ILE A 1 92 ? 5.535 6.761 -9.969 1.00 85.75 92 ILE A CA 1
ATOM 725 C C . ILE A 1 92 ? 5.981 7.746 -11.047 1.00 85.75 92 ILE A C 1
ATOM 727 O O . ILE A 1 92 ? 5.982 7.411 -12.230 1.00 85.75 92 ILE A O 1
ATOM 731 N N . ASP A 1 93 ? 6.274 8.982 -10.641 1.00 79.94 93 ASP A N 1
ATOM 732 C CA . ASP A 1 93 ? 6.663 10.084 -11.533 1.00 79.94 93 ASP A CA 1
ATOM 733 C C . ASP A 1 93 ? 5.698 10.278 -12.726 1.00 79.94 93 ASP A C 1
ATOM 735 O O . ASP A 1 93 ? 6.090 10.630 -13.834 1.00 79.94 93 ASP A O 1
ATOM 739 N N . GLY A 1 94 ? 4.404 10.025 -12.493 1.00 81.94 94 GLY A N 1
ATOM 740 C CA . GLY A 1 94 ? 3.341 10.138 -13.497 1.00 81.94 94 GLY A CA 1
ATOM 741 C C . GLY A 1 94 ? 3.121 8.896 -14.369 1.00 81.94 94 GLY A C 1
ATOM 742 O O . GLY A 1 94 ? 2.112 8.856 -15.066 1.00 81.94 94 GLY A O 1
ATOM 743 N N . ASN A 1 95 ? 3.983 7.879 -14.285 1.00 86.19 95 ASN A N 1
ATOM 744 C CA . ASN A 1 95 ? 3.866 6.639 -15.054 1.00 86.19 95 ASN A CA 1
ATOM 745 C C . ASN A 1 95 ? 3.115 5.563 -14.263 1.00 86.19 95 ASN A C 1
ATOM 747 O O . ASN A 1 95 ? 3.444 5.278 -13.105 1.00 86.19 95 ASN A O 1
ATOM 751 N N . ARG A 1 96 ? 2.112 4.955 -14.895 1.00 89.75 96 ARG A N 1
ATOM 752 C CA . ARG A 1 96 ? 1.335 3.823 -14.377 1.00 89.75 96 ARG A CA 1
ATOM 753 C C . ARG A 1 96 ? 1.755 2.537 -15.069 1.00 89.75 96 ARG A C 1
ATOM 755 O O . ARG A 1 96 ? 2.313 2.553 -16.163 1.00 89.75 96 ARG A O 1
ATOM 762 N N . LEU A 1 97 ? 1.449 1.410 -14.439 1.00 90.62 97 LEU A N 1
ATOM 763 C CA . LEU A 1 97 ? 1.594 0.116 -15.097 1.00 90.62 97 LEU A CA 1
ATOM 764 C C . LEU A 1 97 ? 0.775 0.089 -16.396 1.00 90.62 97 LEU A C 1
ATOM 766 O O . LEU A 1 97 ? -0.350 0.588 -16.437 1.00 90.62 97 LEU A O 1
ATOM 770 N N . GLY A 1 98 ? 1.370 -0.458 -17.451 1.00 89.69 98 GLY A N 1
ATOM 771 C CA . GLY A 1 98 ? 0.832 -0.483 -18.809 1.00 89.69 98 GLY A CA 1
ATOM 772 C C . GLY A 1 98 ? 1.180 0.742 -19.661 1.00 89.69 98 GLY A C 1
ATOM 773 O O . GLY A 1 98 ? 1.169 0.626 -20.888 1.00 89.69 98 GLY A O 1
ATOM 774 N N . ASP A 1 99 ? 1.546 1.881 -19.059 1.00 90.00 99 ASP A N 1
ATOM 775 C CA . ASP A 1 99 ? 1.918 3.076 -19.820 1.00 90.00 99 ASP A CA 1
ATOM 776 C C . ASP A 1 99 ? 3.196 2.820 -20.631 1.00 90.00 99 ASP A C 1
ATOM 778 O O . ASP A 1 99 ? 4.166 2.231 -20.146 1.00 90.00 99 ASP A O 1
ATOM 782 N N . THR A 1 100 ? 3.220 3.292 -21.878 1.00 89.50 100 THR A N 1
ATOM 783 C CA . THR A 1 100 ? 4.434 3.273 -22.696 1.00 89.50 100 THR A CA 1
ATOM 784 C C . THR A 1 100 ? 5.363 4.389 -22.237 1.00 89.50 100 THR A C 1
ATOM 786 O O . THR A 1 100 ? 5.080 5.572 -22.447 1.00 89.50 100 THR A O 1
ATOM 789 N N . MET A 1 101 ? 6.494 4.031 -21.634 1.00 83.69 101 MET A N 1
ATOM 790 C CA . MET A 1 101 ? 7.453 5.029 -21.178 1.00 83.69 101 MET A CA 1
ATOM 791 C C . MET A 1 101 ? 8.300 5.553 -22.333 1.00 83.69 101 MET A C 1
ATOM 793 O O . MET A 1 101 ? 8.989 4.806 -23.032 1.00 83.69 101 MET A O 1
ATOM 797 N N . GLN A 1 102 ? 8.335 6.876 -22.479 1.00 76.88 102 GLN A N 1
ATOM 798 C CA . GLN A 1 102 ? 9.313 7.526 -23.344 1.00 76.88 102 GLN A CA 1
ATOM 799 C C . GLN A 1 102 ? 10.652 7.621 -22.620 1.00 76.88 102 GLN A C 1
ATOM 801 O O . GLN A 1 102 ? 10.961 8.593 -21.934 1.00 76.88 102 GLN A O 1
ATOM 806 N N . LEU A 1 103 ? 11.453 6.573 -22.774 1.00 69.19 103 LEU A N 1
ATOM 807 C CA . LEU A 1 103 ? 12.773 6.500 -22.172 1.00 69.19 103 LEU A CA 1
ATOM 808 C C . LEU A 1 103 ? 13.707 7.552 -22.780 1.00 69.19 103 LEU A C 1
ATOM 810 O O . LEU A 1 103 ? 14.065 7.474 -23.961 1.00 69.19 103 LEU A O 1
ATOM 814 N N . SER A 1 104 ? 14.177 8.490 -21.961 1.00 68.50 104 SER A N 1
ATOM 815 C CA . SER A 1 104 ? 15.154 9.492 -22.392 1.00 68.50 104 SER A CA 1
ATOM 816 C C . SER A 1 104 ? 16.472 8.825 -22.803 1.00 68.50 104 SER A C 1
ATOM 818 O O . SER A 1 104 ? 16.832 7.742 -22.331 1.00 68.50 104 SER A O 1
ATOM 820 N N . LYS A 1 105 ? 17.221 9.454 -23.719 1.00 64.75 105 LYS A N 1
ATOM 821 C CA . LYS A 1 105 ? 18.534 8.938 -24.165 1.00 64.75 105 LYS A CA 1
ATOM 822 C C . LYS A 1 105 ? 19.605 8.979 -23.069 1.00 64.75 105 LYS A C 1
ATOM 824 O O . LYS A 1 105 ? 20.612 8.300 -23.198 1.00 64.75 105 LYS A O 1
ATOM 829 N N . THR A 1 106 ? 19.392 9.784 -22.034 1.00 71.06 106 THR A N 1
ATOM 830 C CA . THR A 1 106 ? 20.341 10.044 -20.945 1.00 71.06 106 THR A CA 1
ATOM 831 C C . THR A 1 106 ? 20.151 9.142 -19.728 1.00 71.06 106 THR A C 1
ATOM 833 O O . THR A 1 106 ? 20.943 9.236 -18.800 1.00 71.06 106 THR A O 1
ATOM 836 N N . GLN A 1 107 ? 19.104 8.314 -19.700 1.00 79.00 107 GLN A N 1
ATOM 837 C CA . GLN A 1 107 ? 18.853 7.396 -18.589 1.00 79.00 107 GLN A CA 1
ATOM 838 C C . GLN A 1 107 ? 19.743 6.155 -18.704 1.00 79.00 107 GLN A C 1
ATOM 840 O O . GLN A 1 107 ? 19.942 5.634 -19.806 1.00 79.00 107 GLN A O 1
ATOM 845 N N . ASP A 1 108 ? 20.218 5.658 -17.563 1.00 82.56 108 ASP A N 1
ATOM 846 C CA . ASP A 1 108 ? 20.955 4.399 -17.490 1.00 82.56 108 ASP A CA 1
ATOM 847 C C . ASP A 1 108 ? 20.001 3.229 -17.745 1.00 82.56 108 ASP A C 1
ATOM 849 O O . ASP A 1 108 ? 18.991 3.058 -17.052 1.00 82.56 108 ASP A O 1
ATOM 853 N N . LYS A 1 109 ? 20.325 2.428 -18.765 1.00 87.44 109 LYS A N 1
ATOM 854 C CA . LYS A 1 109 ? 19.520 1.287 -19.215 1.00 87.44 109 LYS A CA 1
ATOM 855 C C . LYS A 1 109 ? 20.327 0.007 -19.130 1.00 87.44 109 LYS A C 1
ATOM 857 O O . LYS A 1 109 ? 21.517 -0.021 -19.437 1.00 87.44 109 LYS A O 1
ATOM 862 N N . SER A 1 110 ? 19.670 -1.069 -18.738 1.00 90.19 110 SER A N 1
ATOM 863 C CA . SER A 1 110 ? 20.239 -2.411 -18.752 1.00 90.19 110 SER A CA 1
ATOM 864 C C . SER A 1 110 ? 19.210 -3.390 -19.285 1.00 90.19 110 SER A C 1
ATOM 866 O O . SER A 1 110 ? 18.044 -3.337 -18.901 1.00 90.19 110 SER A O 1
ATOM 868 N N . ASP A 1 111 ? 19.646 -4.285 -20.163 1.00 92.06 111 ASP A N 1
ATOM 869 C CA . ASP A 1 111 ? 18.792 -5.357 -20.657 1.00 92.06 111 ASP A CA 1
ATOM 870 C C . ASP A 1 111 ? 18.772 -6.499 -19.629 1.00 92.06 111 ASP A C 1
ATOM 872 O O . ASP A 1 111 ? 19.810 -6.913 -19.105 1.00 92.06 111 ASP A O 1
ATOM 876 N N . LEU A 1 112 ? 17.577 -7.006 -19.343 1.00 90.75 112 LEU A N 1
ATOM 877 C CA . LEU A 1 112 ? 17.320 -8.117 -18.438 1.00 90.75 112 LEU A CA 1
ATOM 878 C C . LEU A 1 112 ? 16.594 -9.212 -19.214 1.00 90.75 112 LEU A C 1
ATOM 880 O O . LEU A 1 112 ? 15.518 -8.979 -19.754 1.00 90.75 112 LEU A O 1
ATOM 884 N N . TRP A 1 113 ? 17.180 -10.404 -19.263 1.00 91.69 113 TRP A N 1
ATOM 885 C CA . TRP A 1 113 ? 16.582 -11.557 -19.929 1.00 91.69 113 TRP A CA 1
ATOM 886 C C . TRP A 1 113 ? 15.982 -12.499 -18.890 1.00 91.69 113 TRP A C 1
ATOM 888 O O . TRP A 1 113 ? 16.695 -12.953 -17.994 1.00 91.69 113 TRP A O 1
ATOM 898 N N . ILE A 1 114 ? 14.687 -12.788 -19.010 1.00 90.19 114 ILE A N 1
ATOM 899 C CA . ILE A 1 114 ? 13.959 -13.730 -18.149 1.00 90.19 114 ILE A CA 1
ATOM 900 C C . ILE A 1 114 ? 13.180 -14.661 -19.070 1.00 90.19 114 ILE A C 1
ATOM 902 O O . ILE A 1 114 ? 12.422 -14.189 -19.907 1.00 90.19 114 ILE A O 1
ATOM 906 N N . ASP A 1 115 ? 13.406 -15.969 -18.949 1.00 91.12 115 ASP A N 1
ATOM 907 C CA . ASP A 1 115 ? 12.703 -17.010 -19.716 1.00 91.12 115 ASP A CA 1
ATOM 908 C C . ASP A 1 115 ? 12.705 -16.815 -21.247 1.00 91.12 115 ASP A C 1
ATOM 910 O O . ASP A 1 115 ? 11.823 -17.285 -21.958 1.00 91.12 115 ASP A O 1
ATOM 914 N N . GLY A 1 116 ? 13.743 -16.156 -21.773 1.00 90.62 116 GLY A N 1
ATOM 915 C CA . GLY A 1 116 ? 13.890 -15.863 -23.203 1.00 90.62 116 GLY A CA 1
ATOM 916 C C . GLY A 1 116 ? 13.276 -14.533 -23.645 1.00 90.62 116 GLY A C 1
ATOM 917 O O . GLY A 1 116 ? 13.570 -14.082 -24.751 1.00 90.62 116 GLY A O 1
ATOM 918 N N . ASP A 1 117 ? 12.528 -13.862 -22.771 1.00 89.38 117 ASP A N 1
ATOM 919 C CA . ASP A 1 117 ? 11.987 -12.531 -23.013 1.00 89.38 117 ASP A CA 1
ATOM 920 C C . ASP A 1 117 ? 12.970 -11.444 -22.573 1.00 89.38 117 ASP A C 1
ATOM 922 O O . ASP A 1 117 ? 13.641 -11.544 -21.539 1.00 89.38 117 ASP A O 1
ATOM 926 N N . ARG A 1 118 ? 13.050 -10.380 -23.379 1.00 90.75 118 ARG A N 1
ATOM 927 C CA . ARG A 1 118 ? 13.904 -9.221 -23.116 1.00 90.75 118 ARG A CA 1
ATOM 928 C C . ARG A 1 118 ? 13.103 -8.106 -22.460 1.00 90.75 118 ARG A C 1
ATOM 930 O O . ARG A 1 118 ? 12.184 -7.555 -23.064 1.00 90.75 118 ARG A O 1
ATOM 937 N N . TYR A 1 119 ? 13.549 -7.716 -21.279 1.00 92.44 119 TYR A N 1
ATOM 938 C CA . TYR A 1 119 ? 13.060 -6.578 -20.518 1.00 92.44 119 TYR A CA 1
ATOM 939 C C . TYR A 1 119 ? 14.125 -5.489 -20.469 1.00 92.44 119 TYR A C 1
ATOM 941 O O . TYR A 1 119 ? 15.323 -5.770 -20.555 1.00 92.44 119 TYR A O 1
ATOM 949 N N . GLN A 1 120 ? 13.701 -4.241 -20.300 1.00 92.06 120 GLN A N 1
ATOM 950 C CA . GLN A 1 120 ? 14.617 -3.128 -20.073 1.00 92.06 120 GLN A CA 1
ATOM 951 C C . GLN A 1 120 ? 14.431 -2.579 -18.671 1.00 92.06 120 GLN A C 1
ATOM 953 O O . GLN A 1 120 ? 13.332 -2.197 -18.279 1.00 92.06 120 GLN A O 1
ATOM 958 N N . VAL A 1 121 ? 15.527 -2.531 -17.921 1.00 91.31 121 VAL A N 1
ATOM 959 C CA . VAL A 1 121 ? 15.592 -1.899 -16.609 1.00 91.31 121 VAL A CA 1
ATOM 960 C C . VAL A 1 121 ? 16.136 -0.494 -16.786 1.00 91.31 121 VAL A C 1
ATOM 962 O O . VAL A 1 121 ? 17.234 -0.314 -17.314 1.00 91.31 121 VAL A O 1
ATOM 965 N N . VAL A 1 122 ? 15.375 0.494 -16.333 1.00 89.56 122 VAL A N 1
ATOM 966 C CA . VAL A 1 122 ? 15.742 1.910 -16.398 1.00 89.56 122 VAL A CA 1
ATOM 967 C C . VAL A 1 122 ? 15.863 2.464 -14.993 1.00 89.56 122 VAL A C 1
ATOM 969 O O . VAL A 1 122 ? 14.993 2.223 -14.157 1.00 89.56 122 VAL A O 1
ATOM 972 N N . LEU A 1 123 ? 16.944 3.191 -14.726 1.00 85.88 123 LEU A N 1
ATOM 973 C CA . LEU A 1 123 ? 17.164 3.881 -13.461 1.00 85.88 123 LEU A CA 1
ATOM 974 C C . LEU A 1 123 ? 16.996 5.385 -13.666 1.00 85.88 123 LEU A C 1
ATOM 976 O O . LEU A 1 123 ? 17.600 5.958 -14.571 1.00 85.88 123 LEU A O 1
ATOM 980 N N . ASP A 1 124 ? 16.194 6.009 -12.808 1.00 81.19 124 ASP A N 1
ATOM 981 C CA . ASP A 1 124 ? 15.941 7.447 -12.844 1.00 81.19 124 ASP A CA 1
ATOM 982 C C . ASP A 1 124 ? 15.737 7.982 -11.422 1.00 81.19 124 ASP A C 1
ATOM 984 O O . ASP A 1 124 ? 14.768 7.631 -10.760 1.00 81.19 124 ASP A O 1
ATOM 988 N N . ASP A 1 125 ? 16.697 8.757 -10.920 1.00 74.56 125 ASP A N 1
ATOM 989 C CA . ASP A 1 125 ? 16.649 9.454 -9.620 1.00 74.56 125 ASP A CA 1
ATOM 990 C C . ASP A 1 125 ? 16.034 8.664 -8.433 1.00 74.56 125 ASP A C 1
ATOM 992 O O . ASP A 1 125 ? 15.160 9.123 -7.697 1.00 74.56 125 ASP A O 1
ATOM 996 N N . GLY A 1 126 ? 16.479 7.416 -8.240 1.00 76.12 126 GLY A N 1
ATOM 997 C CA . GLY A 1 126 ? 16.018 6.555 -7.138 1.00 76.12 126 GLY A CA 1
ATOM 998 C C . GLY A 1 126 ? 14.700 5.814 -7.395 1.00 76.12 126 GLY A C 1
ATOM 999 O O . GLY A 1 126 ? 14.364 4.885 -6.643 1.00 76.12 126 GLY A O 1
ATOM 1000 N N . SER A 1 127 ? 14.009 6.161 -8.479 1.00 85.38 127 SER A N 1
ATOM 1001 C CA . SER A 1 127 ? 13.043 5.311 -9.160 1.00 85.38 127 SER A CA 1
ATOM 1002 C C . SER A 1 127 ? 13.789 4.340 -10.070 1.00 85.38 127 SER A C 1
ATOM 1004 O O . SER A 1 127 ? 14.865 4.605 -10.616 1.00 85.38 127 SER A O 1
ATOM 1006 N N . ARG A 1 128 ? 13.228 3.155 -10.228 1.00 89.19 128 ARG A N 1
ATOM 1007 C CA . ARG A 1 128 ? 13.657 2.228 -11.260 1.00 89.19 128 ARG A CA 1
ATOM 1008 C C . ARG A 1 128 ? 12.394 1.670 -11.925 1.00 89.19 128 ARG A C 1
ATOM 1010 O O . ARG A 1 128 ? 11.330 1.566 -11.311 1.00 89.19 128 ARG A O 1
ATOM 1017 N N . TYR A 1 129 ? 12.516 1.303 -13.181 1.00 91.31 129 TYR A N 1
ATOM 1018 C CA . TYR A 1 129 ? 11.394 0.890 -14.008 1.00 91.31 129 TYR A CA 1
ATOM 1019 C C . TYR A 1 129 ? 11.794 -0.345 -14.792 1.00 91.31 129 TYR A C 1
ATOM 1021 O O . TYR A 1 129 ? 12.958 -0.483 -15.166 1.00 91.31 129 TYR A O 1
ATOM 1029 N N . VAL A 1 130 ? 10.843 -1.237 -15.026 1.00 92.12 130 VAL A N 1
ATOM 1030 C CA . VAL A 1 130 ? 11.021 -2.393 -15.89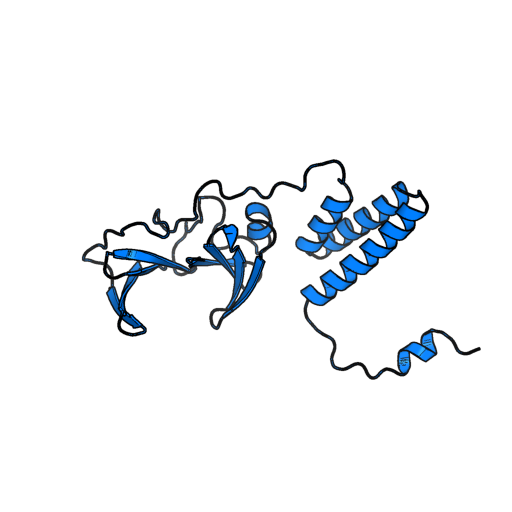7 1.00 92.12 130 VAL A CA 1
ATOM 1031 C C . VAL A 1 130 ? 9.986 -2.298 -16.999 1.00 92.12 130 VAL A C 1
ATOM 1033 O O . VAL A 1 130 ? 8.789 -2.241 -16.714 1.00 92.12 130 VAL A O 1
ATOM 1036 N N . THR A 1 131 ? 10.442 -2.266 -18.245 1.00 92.56 131 THR A N 1
ATOM 1037 C CA . THR A 1 131 ? 9.565 -2.266 -19.414 1.00 92.56 131 THR A CA 1
ATOM 1038 C C . THR A 1 131 ? 9.707 -3.555 -20.203 1.00 92.56 131 THR A C 1
ATOM 1040 O O . THR A 1 131 ? 10.778 -4.168 -20.226 1.00 92.56 131 THR A O 1
ATOM 1043 N N . ASP A 1 132 ? 8.630 -3.949 -20.869 1.00 91.81 132 ASP A N 1
ATOM 1044 C CA . ASP A 1 132 ? 8.648 -5.039 -21.839 1.00 91.81 132 ASP A CA 1
ATOM 1045 C C . ASP A 1 132 ? 9.346 -4.626 -23.155 1.00 91.81 132 ASP A C 1
ATOM 1047 O O . ASP A 1 132 ? 9.898 -3.527 -23.296 1.00 91.81 132 ASP A O 1
ATOM 1051 N N . HIS A 1 133 ? 9.311 -5.517 -24.147 1.00 87.75 133 HIS A N 1
ATOM 1052 C CA . HIS A 1 133 ? 9.861 -5.279 -25.482 1.00 87.75 133 HIS A CA 1
ATOM 1053 C C . HIS A 1 133 ? 9.137 -4.172 -26.270 1.00 87.75 133 HIS A C 1
ATOM 1055 O O . HIS A 1 133 ? 9.723 -3.625 -27.206 1.00 87.75 133 HIS A O 1
ATOM 1061 N N . ASN A 1 134 ? 7.902 -3.828 -25.891 1.00 88.06 134 ASN A N 1
ATOM 1062 C CA . ASN A 1 134 ? 7.108 -2.750 -26.482 1.00 88.06 134 ASN A CA 1
ATOM 1063 C C . ASN A 1 134 ? 7.338 -1.402 -25.782 1.00 88.06 134 ASN A C 1
ATOM 1065 O O . ASN A 1 134 ? 6.833 -0.376 -26.238 1.00 88.06 134 ASN A O 1
ATOM 1069 N N . GLY A 1 135 ? 8.111 -1.384 -24.692 1.00 88.38 135 GLY A N 1
ATOM 1070 C CA . GLY A 1 135 ? 8.329 -0.199 -23.866 1.00 88.38 135 GLY A CA 1
ATOM 1071 C C . GLY A 1 135 ? 7.188 0.087 -22.886 1.00 88.38 135 GLY A C 1
ATOM 1072 O O . GLY A 1 135 ? 7.162 1.163 -22.287 1.00 88.38 135 GLY A O 1
ATOM 1073 N N . SER A 1 136 ? 6.254 -0.849 -22.707 1.00 91.75 136 SER A N 1
ATOM 1074 C CA . SER A 1 136 ? 5.192 -0.764 -21.707 1.00 91.75 136 SER A CA 1
ATOM 1075 C C . SER A 1 136 ? 5.739 -1.068 -20.318 1.00 91.75 136 SER A C 1
ATOM 1077 O O . SER A 1 136 ? 6.492 -2.025 -20.125 1.00 91.75 136 SER A O 1
ATOM 1079 N N . LEU A 1 137 ? 5.371 -0.242 -19.339 1.00 91.50 137 LEU A N 1
ATOM 1080 C CA . LEU A 1 137 ? 5.801 -0.379 -17.952 1.00 91.50 137 LEU A CA 1
ATOM 1081 C C . LEU A 1 137 ? 5.124 -1.582 -17.289 1.00 91.50 137 LEU A C 1
ATOM 1083 O O . LEU A 1 137 ? 3.918 -1.566 -17.071 1.00 91.50 137 LEU A O 1
ATOM 1087 N N . ILE A 1 138 ? 5.902 -2.597 -16.917 1.00 91.94 138 ILE A N 1
ATOM 1088 C CA . ILE A 1 138 ? 5.383 -3.802 -16.246 1.00 91.94 138 ILE A CA 1
ATOM 1089 C C . ILE A 1 138 ? 5.584 -3.770 -14.731 1.00 91.94 138 ILE A C 1
ATOM 1091 O O . ILE A 1 138 ? 4.881 -4.440 -13.983 1.00 91.94 138 ILE A O 1
ATOM 1095 N N . SER A 1 139 ? 6.568 -3.005 -14.262 1.00 91.06 139 SER A N 1
ATOM 1096 C CA . SER A 1 139 ? 6.906 -2.926 -12.847 1.00 91.06 139 SER A CA 1
ATOM 1097 C C . SER A 1 139 ? 7.701 -1.661 -12.568 1.00 91.06 139 SER A C 1
ATOM 1099 O O . SER A 1 139 ? 8.570 -1.272 -13.352 1.00 91.06 139 SER A O 1
ATOM 1101 N N . ALA A 1 140 ? 7.448 -1.042 -11.419 1.00 91.25 140 ALA A N 1
ATOM 1102 C CA . ALA A 1 140 ? 8.161 0.152 -10.990 1.00 91.25 140 ALA A CA 1
ATOM 1103 C C . ALA A 1 140 ? 8.428 0.117 -9.489 1.00 91.25 140 ALA A C 1
ATOM 1105 O O . ALA A 1 140 ? 7.630 -0.377 -8.702 1.00 91.25 140 ALA A O 1
ATOM 1106 N N . TRP A 1 141 ? 9.556 0.664 -9.068 1.00 89.62 141 TRP A N 1
ATOM 1107 C CA . TRP A 1 141 ? 9.990 0.669 -7.669 1.00 89.62 141 TRP A CA 1
ATOM 1108 C C . TRP A 1 141 ? 10.655 2.006 -7.370 1.00 89.62 141 TRP A C 1
ATOM 1110 O O . TRP A 1 141 ? 11.487 2.484 -8.136 1.00 89.62 141 TRP A O 1
ATOM 1120 N N . GLN A 1 142 ? 10.313 2.602 -6.234 1.00 88.50 142 GLN A N 1
ATOM 1121 C CA . GLN A 1 142 ? 10.919 3.846 -5.777 1.00 88.50 142 GLN A CA 1
ATOM 1122 C C . GLN A 1 142 ? 11.412 3.664 -4.353 1.00 88.50 142 GLN A C 1
ATOM 1124 O O . GLN A 1 142 ? 10.714 3.125 -3.489 1.00 88.50 142 GLN A O 1
ATOM 1129 N N . THR A 1 143 ? 12.647 4.088 -4.109 1.00 83.75 143 THR A N 1
ATOM 1130 C CA . THR A 1 143 ? 13.279 4.001 -2.791 1.00 83.75 143 THR A CA 1
ATOM 1131 C C . THR A 1 143 ? 13.782 5.363 -2.345 1.00 83.75 143 THR A C 1
ATOM 1133 O O . THR A 1 143 ? 13.993 6.253 -3.158 1.00 83.75 143 THR A O 1
ATOM 1136 N N . ALA A 1 144 ? 13.985 5.522 -1.037 1.00 69.50 144 ALA A N 1
ATOM 1137 C CA . ALA A 1 144 ? 14.344 6.783 -0.384 1.00 69.50 144 ALA A CA 1
ATOM 1138 C C . ALA A 1 144 ? 15.698 7.420 -0.786 1.00 69.50 144 ALA A C 1
ATOM 1140 O O . ALA A 1 144 ? 16.178 8.303 -0.073 1.00 69.50 144 ALA A O 1
ATOM 1141 N N . SER A 1 145 ? 16.354 6.991 -1.867 1.00 57.28 145 SER A N 1
ATOM 1142 C CA . SER A 1 145 ? 17.589 7.626 -2.321 1.00 57.28 145 SER A CA 1
ATOM 1143 C C . SER A 1 145 ? 17.264 8.957 -3.009 1.00 57.28 145 SER A C 1
ATOM 1145 O O . SER A 1 145 ? 16.922 8.982 -4.183 1.00 57.28 145 SER A O 1
ATOM 1147 N N . ASN A 1 146 ? 17.397 10.045 -2.249 1.00 52.41 146 ASN A N 1
ATOM 1148 C CA . ASN A 1 146 ? 17.492 11.455 -2.665 1.00 52.41 146 ASN A CA 1
ATOM 1149 C C . ASN A 1 146 ? 16.221 12.232 -3.038 1.00 52.41 146 ASN A C 1
ATOM 1151 O O . ASN A 1 146 ? 16.251 13.463 -2.982 1.00 52.41 146 ASN A O 1
ATOM 1155 N N . SER A 1 147 ? 15.090 11.593 -3.303 1.00 52.97 147 SER A N 1
ATOM 1156 C CA . SER A 1 147 ? 13.900 12.305 -3.777 1.00 52.97 147 SER A CA 1
ATOM 1157 C C . SER A 1 147 ? 13.041 12.873 -2.631 1.00 52.97 147 SER A C 1
ATOM 1159 O O . SER A 1 147 ? 12.054 12.293 -2.171 1.00 52.97 147 SER A O 1
ATOM 1161 N N . ARG A 1 148 ? 13.425 14.069 -2.151 1.00 53.94 148 ARG A N 1
ATOM 1162 C CA . ARG A 1 148 ? 12.546 14.960 -1.367 1.00 53.94 148 ARG A CA 1
ATOM 1163 C C . ARG A 1 148 ? 11.347 15.339 -2.241 1.00 53.94 148 ARG A C 1
ATOM 1165 O O . ARG A 1 148 ? 11.430 16.283 -3.014 1.00 53.94 148 ARG A O 1
ATOM 1172 N N . GLY A 1 149 ? 10.252 14.598 -2.123 1.00 63.28 149 GLY A N 1
ATOM 1173 C CA . GLY A 1 149 ? 9.036 14.841 -2.904 1.00 63.28 149 GLY A CA 1
ATOM 1174 C C . GLY A 1 149 ? 8.392 13.584 -3.470 1.00 63.28 149 GLY A C 1
ATOM 1175 O O . GLY A 1 149 ? 7.265 13.672 -3.939 1.00 63.28 149 GLY A O 1
ATOM 1176 N N . SER A 1 150 ? 9.048 12.423 -3.377 1.00 76.00 150 SER A N 1
ATOM 1177 C CA . SER A 1 150 ? 8.455 11.158 -3.815 1.00 76.00 150 SER A CA 1
ATOM 1178 C C . SER A 1 150 ? 7.143 10.901 -3.102 1.00 76.00 150 SER A C 1
ATOM 1180 O O . SER A 1 150 ? 7.091 10.840 -1.865 1.00 76.00 150 SER A O 1
ATOM 1182 N N . HIS A 1 151 ? 6.093 10.739 -3.901 1.00 82.81 151 HIS A N 1
ATOM 1183 C CA . HIS A 1 151 ? 4.751 10.486 -3.422 1.00 82.81 151 HIS A CA 1
ATOM 1184 C C . HIS A 1 151 ? 3.993 9.522 -4.330 1.00 82.81 151 HIS A C 1
ATOM 1186 O O . HIS A 1 151 ? 4.124 9.555 -5.552 1.00 82.81 151 HIS A O 1
ATOM 1192 N N . ILE A 1 152 ? 3.095 8.739 -3.742 1.00 82.56 152 ILE A N 1
ATOM 1193 C CA . ILE A 1 152 ? 2.042 8.056 -4.495 1.00 82.56 152 ILE A CA 1
ATOM 1194 C C . ILE A 1 152 ? 0.808 8.944 -4.483 1.00 82.56 152 ILE A C 1
ATOM 1196 O O . ILE A 1 152 ? 0.227 9.198 -3.420 1.00 82.56 152 ILE A O 1
ATOM 1200 N N . ASN A 1 153 ? 0.402 9.398 -5.672 1.00 77.81 153 ASN A N 1
ATOM 1201 C CA . ASN A 1 153 ? -0.832 10.150 -5.919 1.00 77.81 153 ASN A CA 1
ATOM 1202 C C . ASN A 1 153 ? -1.053 11.315 -4.927 1.00 77.81 153 ASN A C 1
ATOM 1204 O O . ASN A 1 153 ? -2.180 11.547 -4.491 1.00 77.81 153 ASN A O 1
ATOM 1208 N N . ASN A 1 154 ? 0.017 12.011 -4.518 1.00 78.81 154 ASN A N 1
ATOM 1209 C CA . ASN A 1 154 ? 0.026 13.093 -3.517 1.00 78.81 154 ASN A CA 1
ATOM 1210 C C . ASN A 1 154 ? -0.535 12.722 -2.126 1.00 78.81 154 ASN A C 1
ATOM 1212 O O . ASN A 1 154 ? -0.837 13.607 -1.323 1.00 78.81 154 ASN A O 1
ATOM 1216 N N . LYS A 1 155 ? -0.716 11.431 -1.817 1.00 83.50 155 LYS A N 1
ATOM 1217 C CA . LYS A 1 155 ? -1.338 10.970 -0.562 1.00 83.50 155 LYS A CA 1
ATOM 1218 C C . LYS A 1 155 ? -0.349 10.327 0.407 1.00 83.50 155 LYS A C 1
ATOM 1220 O O . LYS A 1 155 ? -0.484 10.527 1.617 1.00 83.50 155 LYS A O 1
ATOM 1225 N N . LEU A 1 156 ? 0.607 9.562 -0.115 1.00 87.88 156 LEU A N 1
ATOM 1226 C CA . LEU A 1 156 ? 1.636 8.855 0.649 1.00 87.88 156 LEU A CA 1
ATOM 1227 C C . LEU A 1 156 ? 3.011 9.357 0.247 1.00 87.88 156 LEU A C 1
ATOM 1229 O O . LEU A 1 156 ? 3.302 9.363 -0.942 1.00 87.88 156 LEU A O 1
ATOM 1233 N N . HIS A 1 157 ? 3.841 9.718 1.220 1.00 89.81 157 HIS A N 1
ATOM 1234 C CA . HIS A 1 157 ? 5.199 10.204 1.002 1.00 89.81 157 HIS A CA 1
ATOM 1235 C C . HIS A 1 157 ? 6.226 9.258 1.618 1.00 89.81 157 HIS A C 1
ATOM 1237 O O . HIS A 1 157 ? 5.983 8.610 2.641 1.00 89.81 157 HIS A O 1
ATOM 1243 N N . ILE A 1 158 ? 7.417 9.208 1.022 1.00 88.62 158 ILE A N 1
ATOM 1244 C CA . ILE A 1 158 ? 8.563 8.576 1.682 1.00 88.62 158 ILE A CA 1
ATOM 1245 C C . ILE A 1 158 ? 8.875 9.355 2.967 1.00 88.62 158 ILE A C 1
ATOM 1247 O O . ILE A 1 158 ? 9.000 10.576 2.953 1.00 88.62 158 ILE A O 1
ATOM 1251 N N . GLY A 1 159 ? 9.027 8.636 4.078 1.00 87.50 159 GLY A N 1
ATOM 1252 C CA . GLY A 1 159 ? 9.240 9.201 5.410 1.00 87.50 159 GLY A CA 1
ATOM 1253 C C . GLY A 1 159 ? 7.972 9.323 6.255 1.00 87.50 159 GLY A C 1
ATOM 1254 O O . GLY A 1 159 ? 8.098 9.528 7.462 1.00 87.50 159 GLY A O 1
ATOM 1255 N N . ASP A 1 160 ? 6.783 9.136 5.668 1.00 87.94 160 ASP A N 1
ATOM 1256 C CA . ASP A 1 160 ? 5.538 9.038 6.433 1.00 87.94 160 ASP A CA 1
ATOM 1257 C C . ASP A 1 160 ? 5.630 7.915 7.477 1.00 87.94 160 ASP A C 1
ATOM 1259 O O . ASP A 1 160 ? 6.314 6.910 7.273 1.00 87.94 160 ASP A O 1
ATOM 1263 N N . ALA A 1 161 ? 4.924 8.065 8.598 1.00 87.38 161 ALA A N 1
ATOM 1264 C CA . ALA A 1 161 ? 4.833 7.020 9.615 1.00 87.38 161 ALA A CA 1
ATOM 1265 C C . ALA A 1 161 ? 4.198 5.737 9.047 1.00 87.38 161 ALA A C 1
ATOM 1267 O O . ALA A 1 161 ? 3.344 5.791 8.155 1.00 87.38 161 ALA A O 1
ATOM 1268 N N . ALA A 1 162 ? 4.582 4.574 9.579 1.00 86.81 162 ALA A N 1
ATOM 1269 C CA . ALA A 1 162 ? 4.104 3.277 9.094 1.00 86.81 162 ALA A CA 1
ATOM 1270 C C . ALA A 1 162 ? 2.587 3.092 9.215 1.00 86.81 162 ALA A C 1
ATOM 1272 O O . ALA A 1 162 ? 2.015 2.244 8.536 1.00 86.81 162 ALA A O 1
ATOM 1273 N N . ASP A 1 163 ? 1.915 3.890 10.045 1.00 81.81 163 ASP A N 1
ATOM 1274 C CA . ASP A 1 163 ? 0.465 3.869 10.192 1.00 81.81 163 ASP A CA 1
ATOM 1275 C C . ASP A 1 163 ? -0.270 4.547 9.014 1.00 81.81 163 ASP A C 1
ATOM 1277 O O . ASP A 1 163 ? -1.438 4.247 8.755 1.00 81.81 163 ASP A O 1
ATOM 1281 N N . ARG A 1 164 ? 0.399 5.436 8.269 1.00 85.81 164 ARG A N 1
ATOM 1282 C CA . ARG A 1 164 ? -0.187 6.270 7.211 1.00 85.81 164 ARG A CA 1
ATOM 1283 C C . ARG A 1 164 ? -0.751 5.467 6.027 1.00 85.81 164 ARG A C 1
ATOM 1285 O O . ARG A 1 164 ? -1.888 5.770 5.651 1.00 85.81 164 ARG A O 1
ATOM 1292 N N . PRO A 1 165 ? -0.072 4.435 5.480 1.00 88.19 165 PRO A N 1
ATOM 1293 C CA . PRO A 1 165 ? -0.651 3.546 4.467 1.00 88.19 165 PRO A CA 1
ATOM 1294 C C . PRO A 1 165 ? -1.964 2.925 4.921 1.00 88.19 165 PRO A C 1
ATOM 1296 O O . PRO A 1 165 ? -2.935 2.949 4.171 1.00 88.19 165 PRO A O 1
ATOM 1299 N N . PHE A 1 166 ? -2.058 2.502 6.185 1.00 84.25 166 PHE A N 1
ATOM 1300 C CA . PHE A 1 166 ? -3.311 1.973 6.714 1.00 84.25 166 PHE A CA 1
ATOM 1301 C C . PHE A 1 166 ? -4.421 3.018 6.686 1.00 84.25 166 PHE A C 1
ATOM 1303 O O . PHE A 1 166 ? -5.574 2.698 6.394 1.00 84.25 166 PHE A O 1
ATOM 1310 N N . LYS A 1 167 ? -4.096 4.288 6.967 1.00 81.56 167 LYS A N 1
ATOM 1311 C CA . LYS A 1 167 ? -5.076 5.382 6.936 1.00 81.56 167 LYS A CA 1
ATOM 1312 C C . LYS A 1 167 ? -5.637 5.663 5.554 1.00 81.56 167 LYS A C 1
ATOM 1314 O O . LYS A 1 167 ? -6.805 6.029 5.473 1.00 81.56 167 LYS A O 1
ATOM 1319 N N . ILE A 1 168 ? -4.829 5.493 4.519 1.00 83.75 168 ILE A N 1
ATOM 1320 C CA . ILE A 1 168 ? -5.195 5.860 3.152 1.00 83.75 168 ILE A CA 1
ATOM 1321 C C . ILE A 1 168 ? -5.734 4.647 2.400 1.00 83.75 168 ILE A C 1
ATOM 1323 O O . ILE A 1 168 ? -6.847 4.697 1.891 1.00 83.75 168 ILE A O 1
ATOM 1327 N N . LEU A 1 169 ? -4.964 3.562 2.380 1.00 83.44 169 LEU A N 1
ATOM 1328 C CA . LEU A 1 169 ? -5.204 2.377 1.560 1.00 83.44 169 LEU A CA 1
ATOM 1329 C C . LEU A 1 169 ? -6.014 1.302 2.286 1.00 83.44 169 LEU A C 1
ATOM 1331 O O . LEU A 1 169 ? -6.703 0.524 1.640 1.00 83.44 169 LEU A O 1
ATOM 1335 N N . GLY A 1 170 ? -5.966 1.280 3.621 1.00 81.44 170 GLY A N 1
ATOM 1336 C CA . GLY A 1 170 ? -6.650 0.275 4.432 1.00 81.44 170 GLY A CA 1
ATOM 1337 C C . GLY A 1 170 ? -5.754 -0.838 4.946 1.00 81.44 170 GLY A C 1
ATOM 1338 O O . GLY A 1 170 ? -4.553 -0.659 5.151 1.00 81.44 170 GLY A O 1
ATOM 1339 N N . ILE A 1 171 ? -6.364 -1.984 5.232 1.00 81.00 171 ILE A N 1
ATOM 1340 C CA . ILE A 1 171 ? -5.636 -3.176 5.670 1.00 81.00 171 ILE A CA 1
ATOM 1341 C C . ILE A 1 171 ? -4.974 -3.791 4.426 1.00 81.00 171 ILE A C 1
ATOM 1343 O O . ILE A 1 171 ? -5.667 -3.949 3.429 1.00 81.00 171 ILE A O 1
ATOM 1347 N N . PRO A 1 172 ? -3.665 -4.094 4.455 1.00 85.62 172 PRO A N 1
ATOM 1348 C CA . PRO A 1 172 ? -3.005 -4.778 3.348 1.00 85.62 172 PRO A CA 1
ATOM 1349 C C . PRO A 1 172 ? -3.494 -6.224 3.235 1.00 85.62 172 PRO A C 1
ATOM 1351 O O . PRO A 1 172 ? -3.712 -6.878 4.259 1.00 85.62 172 PRO A O 1
ATOM 1354 N N . ASP A 1 173 ? -3.588 -6.732 2.011 1.00 82.81 173 ASP A N 1
ATOM 1355 C CA . ASP A 1 173 ? -3.998 -8.108 1.711 1.00 82.81 173 ASP A CA 1
ATOM 1356 C C . ASP A 1 173 ? -2.979 -9.120 2.235 1.00 82.81 173 ASP A C 1
ATOM 1358 O O . ASP A 1 173 ? -3.323 -10.171 2.782 1.00 82.81 173 ASP A O 1
ATOM 1362 N N . ARG A 1 174 ? -1.691 -8.781 2.117 1.00 84.06 174 ARG A N 1
ATOM 1363 C CA . ARG A 1 174 ? -0.586 -9.641 2.549 1.00 84.06 174 ARG A CA 1
ATOM 1364 C C . ARG A 1 174 ? 0.666 -8.854 2.909 1.00 84.06 174 ARG A C 1
ATOM 1366 O O . ARG A 1 174 ? 0.831 -7.678 2.588 1.00 84.06 174 ARG A O 1
ATOM 1373 N N . ARG A 1 175 ? 1.572 -9.539 3.606 1.00 87.06 175 ARG A N 1
ATOM 1374 C CA . ARG A 1 175 ? 2.906 -9.037 3.946 1.00 87.06 175 ARG A CA 1
ATOM 1375 C C . ARG A 1 175 ? 3.953 -9.824 3.182 1.00 87.06 175 ARG A C 1
ATOM 1377 O O . ARG A 1 175 ? 3.939 -11.053 3.218 1.00 87.06 175 ARG A O 1
ATOM 1384 N N . LEU A 1 176 ? 4.868 -9.119 2.533 1.00 86.12 176 LEU A N 1
ATOM 1385 C CA . LEU A 1 176 ? 5.978 -9.718 1.804 1.00 86.12 176 LEU A CA 1
ATOM 1386 C C . LEU A 1 176 ? 7.275 -9.416 2.552 1.00 86.12 176 LEU A C 1
ATOM 1388 O O . LEU A 1 176 ? 7.599 -8.259 2.816 1.00 86.12 176 LEU A O 1
ATOM 1392 N N . ASN A 1 177 ? 8.023 -10.463 2.886 1.00 84.56 177 ASN A N 1
ATOM 1393 C CA . ASN A 1 177 ? 9.355 -10.332 3.463 1.00 84.56 177 ASN A CA 1
ATOM 1394 C C . ASN A 1 177 ? 10.374 -10.510 2.344 1.00 84.56 177 ASN A C 1
ATOM 1396 O O . ASN A 1 177 ? 10.575 -11.620 1.856 1.00 84.56 177 ASN A O 1
ATOM 1400 N N . MET A 1 178 ? 11.000 -9.415 1.929 1.00 83.50 178 MET A N 1
ATOM 1401 C CA . MET A 1 178 ? 12.029 -9.421 0.895 1.00 83.50 178 MET A CA 1
ATOM 1402 C C . MET A 1 178 ? 13.396 -9.135 1.514 1.00 83.50 178 MET A C 1
ATOM 1404 O O . MET A 1 178 ? 13.502 -8.624 2.629 1.00 83.50 178 MET A O 1
ATOM 1408 N N . THR A 1 179 ? 14.470 -9.394 0.768 1.00 80.25 179 THR A N 1
ATOM 1409 C CA . THR A 1 179 ? 15.840 -9.037 1.186 1.00 80.25 179 THR A CA 1
ATOM 1410 C C . THR A 1 179 ? 16.001 -7.542 1.466 1.00 80.25 179 THR A C 1
ATOM 1412 O O . THR A 1 179 ? 16.829 -7.146 2.280 1.00 80.25 179 THR A O 1
ATOM 1415 N N . SER A 1 180 ? 15.183 -6.703 0.827 1.00 77.25 180 SER A N 1
ATOM 1416 C CA . SER A 1 180 ? 15.154 -5.258 1.042 1.00 77.25 180 SER A CA 1
ATOM 1417 C C . SER A 1 180 ? 14.291 -4.819 2.237 1.00 77.25 180 SER A C 1
ATOM 1419 O O . SER A 1 180 ? 14.339 -3.646 2.607 1.00 77.25 180 SER A O 1
ATOM 1421 N N . GLY A 1 181 ? 13.533 -5.707 2.882 1.00 81.00 181 GLY A N 1
ATOM 1422 C CA . GLY A 1 181 ? 12.719 -5.405 4.065 1.00 81.00 181 GLY A CA 1
ATOM 1423 C C . GLY A 1 181 ? 11.284 -5.921 3.974 1.00 81.00 181 GLY A C 1
ATOM 1424 O O . GLY A 1 181 ? 10.955 -6.741 3.117 1.00 81.00 181 GLY A O 1
ATOM 1425 N N . GLU A 1 182 ? 10.436 -5.434 4.880 1.00 88.69 182 GLU A N 1
ATOM 1426 C CA . GLU A 1 182 ? 9.013 -5.776 4.937 1.00 88.69 182 GLU A CA 1
ATOM 1427 C C . GLU A 1 182 ? 8.197 -4.865 4.012 1.00 88.69 182 GLU A C 1
ATOM 1429 O O . GLU A 1 182 ? 8.374 -3.641 3.994 1.00 88.69 182 GLU A O 1
ATOM 1434 N N . TYR A 1 183 ? 7.280 -5.474 3.263 1.00 91.81 183 TYR A N 1
ATOM 1435 C CA . TYR A 1 183 ? 6.336 -4.788 2.394 1.00 91.81 183 TYR A CA 1
ATOM 1436 C C . TYR A 1 183 ? 4.901 -5.140 2.769 1.00 91.81 183 TYR A C 1
ATOM 1438 O O . TYR A 1 183 ? 4.570 -6.298 3.028 1.00 91.81 183 TYR A O 1
ATOM 1446 N N . LEU A 1 184 ? 4.042 -4.128 2.751 1.00 92.19 184 LEU A N 1
ATOM 1447 C CA . LEU A 1 184 ? 2.596 -4.246 2.883 1.00 92.19 184 LEU A CA 1
ATOM 1448 C C . LEU A 1 184 ? 1.994 -4.211 1.480 1.00 92.19 184 LEU A C 1
ATOM 1450 O O . LEU A 1 184 ? 2.032 -3.162 0.839 1.00 92.19 184 LEU A O 1
ATOM 1454 N N . ALA A 1 185 ? 1.500 -5.346 0.995 1.00 91.56 185 ALA A N 1
ATOM 1455 C CA . ALA A 1 185 ? 0.924 -5.466 -0.337 1.00 91.56 185 ALA A CA 1
ATOM 1456 C C . ALA A 1 185 ? -0.581 -5.187 -0.301 1.00 91.56 185 ALA A C 1
ATOM 1458 O O . ALA A 1 185 ? -1.293 -5.689 0.569 1.00 91.56 185 ALA A O 1
ATOM 1459 N N . TYR A 1 186 ? -1.017 -4.371 -1.249 1.00 90.94 186 TYR A N 1
ATOM 1460 C CA . TYR A 1 186 ? -2.395 -4.033 -1.540 1.00 90.94 186 TYR A CA 1
ATOM 1461 C C . TYR A 1 186 ? -2.678 -4.472 -2.974 1.00 90.94 186 TYR A C 1
ATOM 1463 O O . TYR A 1 186 ? -2.380 -3.740 -3.925 1.00 90.94 186 TYR A O 1
ATOM 1471 N N . ASP A 1 187 ? -3.171 -5.696 -3.109 1.00 86.69 187 ASP A N 1
ATOM 1472 C CA . ASP A 1 187 ? -3.352 -6.369 -4.388 1.00 86.69 187 ASP A CA 1
ATOM 1473 C C . ASP A 1 187 ? -4.390 -5.589 -5.215 1.00 86.69 187 ASP A C 1
ATOM 1475 O O . ASP A 1 187 ? -4.116 -5.261 -6.361 1.00 86.69 187 ASP A O 1
ATOM 1479 N N . ASP A 1 188 ? -5.492 -5.110 -4.626 1.00 84.50 188 ASP A N 1
ATOM 1480 C CA . ASP A 1 188 ? -6.506 -4.288 -5.324 1.00 84.50 188 ASP A CA 1
ATOM 1481 C C . ASP A 1 188 ? -5.948 -3.032 -6.030 1.00 84.50 188 ASP A C 1
ATOM 1483 O O . ASP A 1 188 ? -6.589 -2.477 -6.927 1.00 84.50 188 ASP A O 1
ATOM 1487 N N . TYR A 1 189 ? -4.763 -2.560 -5.629 1.00 86.88 189 TYR A N 1
ATOM 1488 C CA . TYR A 1 189 ? -4.092 -1.412 -6.238 1.00 86.88 189 TYR A CA 1
ATOM 1489 C C . TYR A 1 189 ? -2.830 -1.780 -7.031 1.00 86.88 189 TYR A C 1
ATOM 1491 O O . TYR A 1 189 ? -2.213 -0.870 -7.583 1.00 86.88 189 TYR A O 1
ATOM 1499 N N . GLY A 1 190 ? -2.402 -3.048 -7.053 1.00 90.38 190 GLY A N 1
ATOM 1500 C CA . GLY A 1 190 ? -1.112 -3.452 -7.628 1.00 90.38 190 GLY A CA 1
ATOM 1501 C C . GLY A 1 190 ? 0.067 -2.734 -6.962 1.00 90.38 190 GLY A C 1
ATOM 1502 O O . GLY A 1 190 ? 0.995 -2.279 -7.628 1.00 90.38 190 GLY A O 1
ATOM 1503 N N . LEU A 1 191 ? -0.008 -2.522 -5.641 1.00 92.50 191 LEU A N 1
ATOM 1504 C CA . LEU A 1 191 ? 0.903 -1.648 -4.895 1.00 92.50 191 LEU A CA 1
ATOM 1505 C C . LEU A 1 191 ? 1.410 -2.319 -3.623 1.00 92.50 191 LEU A C 1
ATOM 1507 O O . LEU A 1 191 ? 0.635 -2.818 -2.817 1.00 92.50 191 LEU A O 1
ATOM 1511 N N . ALA A 1 192 ? 2.717 -2.276 -3.389 1.00 93.44 192 ALA A N 1
ATOM 1512 C CA . ALA A 1 192 ? 3.338 -2.724 -2.153 1.00 93.44 192 ALA A CA 1
ATOM 1513 C C . ALA A 1 192 ? 4.139 -1.589 -1.514 1.00 93.44 192 ALA A C 1
ATOM 1515 O O . ALA A 1 192 ? 5.008 -0.994 -2.147 1.00 93.44 192 ALA A O 1
ATOM 1516 N N . ILE A 1 193 ? 3.874 -1.296 -0.241 1.00 93.19 193 ILE A N 1
ATOM 1517 C CA . ILE A 1 193 ? 4.549 -0.237 0.516 1.00 93.19 193 ILE A CA 1
ATOM 1518 C C . ILE A 1 193 ? 5.642 -0.837 1.389 1.00 93.19 193 ILE A C 1
ATOM 1520 O O . ILE A 1 193 ? 5.363 -1.674 2.245 1.00 93.19 193 ILE A O 1
ATOM 1524 N N . ARG A 1 194 ? 6.877 -0.363 1.231 1.00 92.75 194 ARG A N 1
ATOM 1525 C CA . ARG A 1 194 ? 8.009 -0.765 2.067 1.00 92.75 194 ARG A CA 1
ATOM 1526 C C . ARG A 1 194 ? 7.986 -0.016 3.390 1.00 92.75 194 ARG A C 1
ATOM 1528 O O . ARG A 1 194 ? 8.083 1.215 3.404 1.00 92.75 194 ARG A O 1
ATOM 1535 N N . ILE A 1 195 ? 7.977 -0.755 4.492 1.00 89.44 195 ILE A N 1
ATOM 1536 C CA . ILE A 1 195 ? 8.070 -0.203 5.844 1.00 89.44 195 ILE A CA 1
ATOM 1537 C C . ILE A 1 195 ? 9.405 -0.601 6.470 1.00 89.44 195 ILE A C 1
ATOM 1539 O O . ILE A 1 195 ? 9.815 -1.757 6.429 1.00 89.44 195 ILE A O 1
ATOM 1543 N N . SER A 1 196 ? 10.103 0.366 7.062 1.00 87.25 196 SER A N 1
ATOM 1544 C CA . SER A 1 196 ? 11.300 0.110 7.867 1.00 87.25 196 SER A CA 1
ATOM 1545 C C . SER A 1 196 ? 11.489 1.220 8.890 1.00 87.25 196 SER A C 1
ATOM 1547 O O . SER A 1 196 ? 11.347 2.397 8.561 1.00 87.25 196 SER A O 1
ATOM 1549 N N . ASN A 1 197 ? 11.874 0.846 10.113 1.00 84.75 197 ASN A N 1
ATOM 1550 C CA . ASN A 1 197 ? 12.016 1.764 11.251 1.00 84.75 197 ASN A CA 1
ATOM 1551 C C . ASN A 1 197 ? 10.759 2.625 11.462 1.00 84.75 197 ASN A C 1
ATOM 1553 O O . ASN A 1 197 ? 10.859 3.842 11.584 1.00 84.75 197 ASN A O 1
ATOM 1557 N N . ASP A 1 198 ? 9.588 1.981 11.436 1.00 83.50 198 ASP A N 1
ATOM 1558 C CA . ASP A 1 198 ? 8.274 2.615 11.625 1.00 83.50 198 ASP A CA 1
ATOM 1559 C C . ASP A 1 198 ? 7.951 3.744 10.623 1.00 83.50 198 ASP A C 1
ATOM 1561 O O . ASP A 1 198 ? 7.144 4.636 10.879 1.00 83.50 198 ASP A O 1
ATOM 1565 N N . GLN A 1 199 ? 8.580 3.704 9.444 1.00 89.00 199 GLN A N 1
ATOM 1566 C CA . GLN A 1 199 ? 8.399 4.695 8.388 1.00 89.00 199 GLN A CA 1
ATOM 1567 C C . GLN A 1 199 ? 8.278 4.048 7.008 1.00 89.00 199 GLN A C 1
ATOM 1569 O O . GLN A 1 199 ? 8.884 3.010 6.729 1.00 89.00 199 GLN A O 1
ATOM 1574 N N . VAL A 1 200 ? 7.552 4.716 6.115 1.00 90.56 200 VAL A N 1
ATOM 1575 C CA . VAL A 1 200 ? 7.503 4.419 4.683 1.00 90.56 200 VAL A CA 1
ATOM 1576 C C . VAL A 1 200 ? 8.871 4.719 4.074 1.00 90.56 200 VAL A C 1
ATOM 1578 O O . VAL A 1 200 ? 9.362 5.845 4.148 1.00 90.56 200 VAL A O 1
ATOM 1581 N N . LYS A 1 201 ? 9.514 3.715 3.470 1.00 89.88 201 LYS A N 1
ATOM 1582 C CA . LYS A 1 201 ? 10.843 3.849 2.834 1.00 89.88 201 LYS A CA 1
ATOM 1583 C C . LYS A 1 201 ? 10.829 3.725 1.316 1.00 89.88 201 LYS A C 1
ATOM 1585 O O . LYS A 1 201 ? 11.879 3.857 0.684 1.00 89.88 201 LYS A O 1
ATOM 1590 N N . GLY A 1 202 ? 9.667 3.449 0.749 1.00 90.94 202 GLY A N 1
ATOM 1591 C CA . GLY A 1 202 ? 9.497 3.271 -0.678 1.00 90.94 202 GLY A CA 1
ATOM 1592 C C . GLY A 1 202 ? 8.283 2.421 -0.985 1.00 90.94 202 GLY A C 1
ATOM 1593 O O . GLY A 1 202 ? 7.502 2.071 -0.094 1.00 90.94 202 GLY A O 1
ATOM 1594 N N . TRP A 1 203 ? 8.153 2.078 -2.251 1.00 92.19 203 TRP A N 1
ATOM 1595 C CA . TRP A 1 203 ? 7.047 1.290 -2.760 1.00 92.19 203 TRP A CA 1
ATOM 1596 C C . TRP A 1 203 ? 7.409 0.615 -4.068 1.00 92.19 203 TRP A C 1
ATOM 1598 O O . TRP A 1 203 ? 8.419 0.924 -4.703 1.00 92.19 203 TRP A O 1
ATOM 1608 N N . PHE A 1 204 ? 6.555 -0.321 -4.437 1.00 91.44 204 PHE A N 1
ATOM 1609 C CA . PHE A 1 204 ? 6.679 -1.170 -5.598 1.00 91.44 204 PHE A CA 1
ATOM 1610 C C . PHE A 1 204 ? 5.302 -1.313 -6.247 1.00 91.44 204 PHE A C 1
ATOM 1612 O O . PHE A 1 204 ? 4.333 -1.612 -5.552 1.00 91.44 204 PHE A O 1
ATOM 1619 N N . LEU A 1 205 ? 5.222 -1.053 -7.548 1.00 92.25 205 LEU A N 1
ATOM 1620 C CA . LEU A 1 205 ? 4.057 -1.304 -8.384 1.00 92.25 205 LEU A CA 1
ATOM 1621 C C . LEU A 1 205 ? 4.259 -2.624 -9.119 1.00 92.25 205 LEU A C 1
ATOM 1623 O O . LEU A 1 205 ? 5.319 -2.828 -9.714 1.00 92.25 205 LEU A O 1
ATOM 1627 N N . TYR A 1 206 ? 3.243 -3.476 -9.094 1.00 89.44 206 TYR A N 1
ATOM 1628 C CA . TYR A 1 206 ? 3.231 -4.764 -9.776 1.00 89.44 206 TYR A CA 1
ATOM 1629 C C . TYR A 1 206 ? 1.884 -5.039 -10.419 1.00 89.44 206 TYR A C 1
ATOM 1631 O O . TYR A 1 206 ? 0.850 -4.562 -9.953 1.00 89.44 206 TYR A O 1
ATOM 1639 N N . ASP A 1 207 ? 1.938 -5.823 -11.488 1.00 82.31 207 ASP A N 1
ATOM 1640 C CA . ASP A 1 207 ? 0.753 -6.389 -12.110 1.00 82.31 207 ASP A CA 1
ATOM 1641 C C . ASP A 1 207 ? 0.277 -7.615 -11.315 1.00 82.31 207 ASP A C 1
ATOM 1643 O O . ASP A 1 207 ? 1.100 -8.347 -10.750 1.00 82.31 207 ASP A O 1
ATOM 1647 N N . ASN A 1 208 ? -1.041 -7.797 -11.233 1.00 64.25 208 ASN A N 1
ATOM 1648 C CA . ASN A 1 208 ? -1.689 -8.858 -10.450 1.00 64.25 208 ASN A CA 1
ATOM 1649 C C . ASN A 1 208 ? -1.930 -10.134 -11.250 1.00 64.25 208 ASN A C 1
ATOM 1651 O O . ASN A 1 208 ? -2.413 -10.032 -12.398 1.00 64.25 208 ASN A O 1
#

Radius of gyration: 22.77 Å; Cα contacts (8 Å, |Δi|>4): 319; chains: 1; bounding box: 50×45×71 Å

Solvent-accessible surface area (backbone atoms only — not comparable to full-atom values): 11880 Å² total; per-residue (Å²): 137,85,55,77,72,66,65,67,72,74,63,88,72,74,79,81,78,88,40,74,64,59,52,50,49,52,53,48,51,53,50,48,55,52,24,48,54,26,45,79,67,72,33,55,69,60,22,4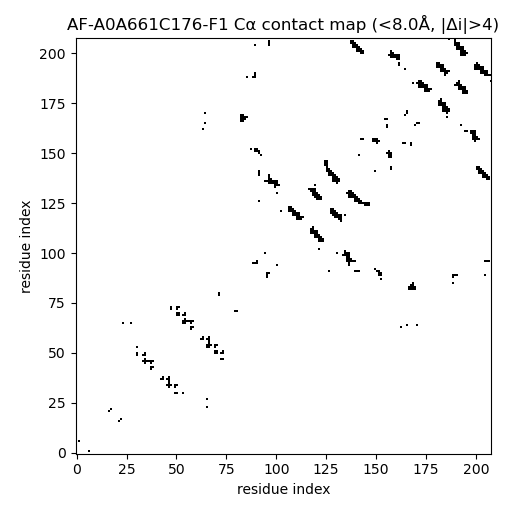0,50,49,30,52,48,46,23,53,55,18,58,76,70,66,38,60,69,56,22,50,58,22,50,52,70,64,39,76,89,50,78,72,84,73,45,55,65,75,91,55,82,61,30,60,97,82,47,36,76,65,40,67,60,85,75,62,92,85,52,56,73,44,82,44,77,56,99,86,45,58,30,38,39,38,48,52,83,43,34,37,39,33,19,45,82,84,34,27,26,57,33,38,38,38,44,73,56,80,54,90,78,51,42,45,81,87,76,47,45,62,66,37,51,54,64,50,58,44,66,38,71,29,82,54,80,44,78,47,83,49,98,92,41,44,28,42,27,31,67,98,62,26,36,29,40,27,44,55,94,66,14,26,44,30,37,37,40,45,78,129

pLDDT: mean 79.87, std 15.16, range [38.44, 94.38]

Nearest PDB structures (foldseek):
  3ro3-assembly1_A  TM=7.359E-01  e=1.096E+00  Mus musculus
  3sf4-assembly2_B  TM=7.557E-01  e=1.468E+00  Homo sapiens
  4yvo-assembly1_A  TM=7.405E-01  e=2.637E+00  Arabidopsis thaliana
  7fik-assembly1_W  TM=6.214E-01  e=6.733E+00  Xenopus laevis
  4lct-assembly2_D  TM=4.964E-01  e=9.024E+00  Arabidopsis thaliana

Secondary structure (DSSP, 8-state):
---HHHHTTS----S----HHHHHHHHHHHHHHHHHHHHHTT-HHHHHHHHHHHHHHHHHHT-HHHHHHHHHHH-TTS--------SS---BTTB-TT-B----TTSEEEEEEETTEEEEEEEETTEEEEE-TT-BEEEEEEESSS-TT-EETTTEETT-BTTHHHHHH-S-SEEEEETTEEEEEEGGGTEEEEEETTEEEEEEEE--